Protein AF-A0AAV9F6F0-F1 (afdb_monomer_lite)

Sequence (324 aa):
MALPPETDEYIRESIEQSLGLQVSTKTLQLKLLASEDSRRRLQNEVFQLHDRLRERDERLELSKSEASMNAQALRKFVEEKEAMSKKYAELLAQCSNWEDECALYHRDQELLEAFGNEADERARSFEARVREVEEEMKKLSEELLFYKREAEVCSEKEARAAEELRVLHEKVVELERLRSQGYNGEGAICGQCTVLKKDNEDLQSRLSGTISSIALAAEIESLTKDKENLKFNLSRAEEEVTLLSEQCNMLDEENKKLQNQLYKEREHQGHGGKQSSVSAKGKRKASLKVDGTPRAIDFNGSEPPRKPLSPLQYNSPDSRICKK

Organism: Acorus calamus (NCBI:txid4465)

Secondary structure (DSSP, 8-state):
-PPPHHHHHHHHHHHHHHTT----HHHHHHHHHHHHHHHHHHHHHHHHHHHHHHHHHHHHHHHHHHHHHHHHHHHHHHHHHHHHHHHHHHHHHHHHHHHHHHHHHHHHHHHHHHHHHHHHHHHHHHHHHHHHHHHHHHHHHHHHHHHHHHHHHHHHHHHHHHHHHHHHHHHHHHHHHHHHTS--------SHHHHHHHHHHHHHHHHHT-HHHHHHHHHHHHHHHHHHHHHHHHHHHHHHHHHHHHHHHHHHHHHHHHHHHHHHHHHHTT----------------------------TT--PPPPPPPPPPP---GGGGS---

Foldseek 3Di:
DDDDPVVVLLVVLVVCVVVVHDHDPVSVVVVVVVVVVVVVVVVVVVVVVVVVVVVVVVVVVVVVVVVVVVVVVVVVVVVVVVVVVVVVVVVVVVVVLVVVLVVLVVVLVVLVVVVVVVVVVVVVVVVVVVVVVVVVVVVVVVVVVVVVVVVVVVVVVVVVVVVVVVVVVVVVVVVVVVVVVDDDDDDDPDDPVVVVVVVVVVVVVVVVVVPVVVVVVVVVVVVVVVVVVVVVVVVVVVVVVVVVVVVVVVVVVVVVVVVVVVVVVVVVVPPDDDDDDDDDDDDDDDDDDDDDDDDDPPPPDPDDDDDRDDNDPPPDVPPPPDDD

Structure (mmCIF, N/CA/C/O backbone):
data_AF-A0AAV9F6F0-F1
#
_entry.id   AF-A0AAV9F6F0-F1
#
loop_
_atom_site.group_PDB
_atom_site.id
_atom_site.type_symbol
_atom_site.label_atom_id
_atom_site.label_alt_id
_atom_site.label_comp_id
_atom_site.label_asym_id
_atom_site.label_entity_id
_atom_site.label_seq_id
_atom_site.pdbx_PDB_ins_code
_atom_site.Cartn_x
_atom_site.Cartn_y
_atom_site.Cartn_z
_atom_site.occupancy
_atom_site.B_iso_or_equiv
_atom_site.auth_seq_id
_atom_site.auth_comp_id
_atom_site.auth_asym_id
_atom_site.auth_atom_id
_atom_site.pdbx_PDB_model_num
ATOM 1 N N . MET A 1 1 ? -55.871 -34.744 80.398 1.00 56.19 1 MET A N 1
ATOM 2 C CA . MET A 1 1 ? -55.154 -34.018 81.465 1.00 56.19 1 MET A CA 1
ATOM 3 C C . MET A 1 1 ? -55.933 -32.748 81.736 1.00 56.19 1 MET A C 1
ATOM 5 O O . MET A 1 1 ? -56.279 -32.082 80.770 1.00 56.19 1 MET A O 1
ATOM 9 N N . ALA A 1 2 ? -56.286 -32.471 82.990 1.00 68.94 2 ALA A N 1
ATOM 10 C CA . ALA A 1 2 ? -56.962 -31.224 83.335 1.00 68.94 2 ALA A CA 1
ATOM 11 C C . ALA A 1 2 ? -55.965 -30.064 83.210 1.00 68.94 2 ALA A C 1
ATOM 13 O O . ALA A 1 2 ? -54.818 -30.199 83.641 1.00 68.94 2 ALA A O 1
ATOM 14 N N . LEU A 1 3 ? -56.385 -28.967 82.580 1.00 76.31 3 LEU A N 1
ATOM 15 C CA . LEU A 1 3 ? -55.602 -27.735 82.561 1.00 76.31 3 LEU A CA 1
ATOM 16 C C . LEU A 1 3 ? -55.481 -27.190 83.994 1.00 76.31 3 LEU A C 1
ATOM 18 O O . LEU A 1 3 ? -56.376 -27.433 84.810 1.00 76.31 3 LEU A O 1
ATOM 22 N N . PRO A 1 4 ? -54.401 -26.459 84.317 1.00 86.50 4 PRO A N 1
ATOM 23 C CA . PRO A 1 4 ? -54.311 -25.758 85.588 1.00 86.50 4 PRO A CA 1
ATOM 24 C C . PRO A 1 4 ? -55.543 -24.857 85.773 1.00 86.50 4 PRO A C 1
ATOM 26 O O . PRO A 1 4 ? -55.955 -24.202 84.809 1.00 86.50 4 PRO A O 1
ATOM 29 N N . PRO A 1 5 ? -56.131 -24.796 86.980 1.00 79.94 5 PRO A N 1
ATOM 30 C CA . PRO A 1 5 ? -57.388 -24.081 87.222 1.00 79.94 5 PRO A CA 1
ATOM 31 C C . PRO A 1 5 ? -57.311 -22.601 86.820 1.00 79.94 5 PRO A C 1
ATOM 33 O O . PRO A 1 5 ? -58.269 -22.046 86.298 1.00 79.94 5 PRO A O 1
ATOM 36 N N . GLU A 1 6 ? -56.136 -21.991 86.957 1.00 78.69 6 GLU A N 1
ATOM 37 C CA . GLU A 1 6 ? -55.862 -20.603 86.568 1.00 78.69 6 GLU A CA 1
ATOM 38 C C . GLU A 1 6 ? -55.886 -20.393 85.048 1.00 78.69 6 GLU A C 1
ATOM 40 O O . GLU A 1 6 ? -56.264 -19.329 84.560 1.00 78.69 6 GLU A O 1
ATOM 45 N N . THR A 1 7 ? -55.476 -21.406 84.283 1.00 81.31 7 THR A N 1
ATOM 46 C CA . THR A 1 7 ? -55.488 -21.365 82.817 1.00 81.31 7 THR A CA 1
ATOM 47 C C . THR A 1 7 ? -56.900 -21.596 82.286 1.00 81.31 7 THR A C 1
ATOM 49 O O . THR A 1 7 ? -57.308 -20.929 81.341 1.00 81.31 7 THR A O 1
ATOM 52 N N . ASP A 1 8 ? -57.657 -22.497 82.916 1.00 85.62 8 ASP A N 1
ATOM 53 C CA . ASP A 1 8 ? -59.062 -22.759 82.584 1.00 85.62 8 ASP A CA 1
ATOM 54 C C . ASP A 1 8 ? -59.958 -21.540 82.874 1.00 85.62 8 ASP A C 1
ATOM 56 O O . ASP A 1 8 ? -60.777 -21.152 82.041 1.00 85.62 8 ASP A O 1
ATOM 60 N N . GLU A 1 9 ? -59.738 -20.863 84.005 1.00 82.50 9 GLU A N 1
ATOM 61 C CA . GLU A 1 9 ? -60.433 -19.623 84.375 1.00 82.50 9 GLU A CA 1
ATOM 62 C C . GLU A 1 9 ? -60.083 -18.460 83.432 1.00 82.50 9 GLU A C 1
ATOM 64 O O . GLU A 1 9 ? -60.979 -17.771 82.951 1.00 82.50 9 GLU A O 1
ATOM 69 N N . TYR A 1 10 ? -58.810 -18.308 83.046 1.00 83.50 10 TYR A N 1
ATOM 70 C CA . TYR A 1 10 ? -58.392 -17.317 82.044 1.00 83.50 10 TYR A CA 1
ATOM 71 C C . TYR A 1 10 ? -59.009 -17.564 80.655 1.00 83.50 10 TYR A C 1
ATOM 73 O O . TYR A 1 10 ? -59.359 -16.612 79.946 1.00 83.50 10 TYR A O 1
ATOM 81 N N . ILE A 1 11 ? -59.141 -18.829 80.241 1.00 86.31 11 ILE A N 1
ATOM 82 C CA . ILE A 1 11 ? -59.775 -19.203 78.968 1.00 86.31 11 ILE A CA 1
ATOM 83 C C . ILE A 1 11 ? -61.279 -18.914 79.022 1.00 86.31 11 ILE A C 1
ATOM 85 O O . ILE A 1 11 ? -61.800 -18.285 78.100 1.00 86.31 11 ILE A O 1
ATOM 89 N N . ARG A 1 12 ? -61.962 -19.304 80.105 1.00 87.62 12 ARG A N 1
ATOM 90 C CA . ARG A 1 12 ? -63.392 -19.035 80.325 1.00 87.62 12 ARG A CA 1
ATOM 91 C C . ARG A 1 12 ? -63.694 -17.539 80.292 1.00 87.62 12 ARG A C 1
ATOM 93 O O . ARG A 1 12 ? -64.499 -17.096 79.478 1.00 87.62 12 ARG A O 1
ATOM 100 N N . GLU A 1 13 ? -62.966 -16.760 81.083 1.00 86.56 13 GLU A N 1
ATOM 101 C CA . GLU A 1 13 ? -63.100 -15.304 81.139 1.00 86.56 13 GLU A CA 1
ATOM 102 C C . GLU A 1 13 ? -62.718 -14.633 79.806 1.00 86.56 13 GLU A C 1
ATOM 104 O O . GLU A 1 13 ? -63.264 -13.596 79.427 1.00 86.56 13 GLU A O 1
ATOM 109 N N . SER A 1 14 ? -61.813 -15.234 79.026 1.00 84.38 14 SER A N 1
ATOM 110 C CA . SER A 1 14 ? -61.509 -14.754 77.674 1.00 84.38 14 SER A CA 1
ATOM 111 C C . SER A 1 14 ? -62.650 -14.966 76.686 1.00 84.38 14 SER A C 1
ATOM 113 O O . SER A 1 14 ? -62.876 -14.090 75.853 1.00 84.38 14 SER A O 1
ATOM 115 N N . ILE A 1 15 ? -63.368 -16.085 76.785 1.00 87.06 15 ILE A N 1
ATOM 116 C CA . ILE A 1 15 ? -64.560 -16.362 75.974 1.00 87.06 15 ILE A CA 1
ATOM 117 C C . ILE A 1 15 ? -65.698 -15.420 76.386 1.00 87.06 15 ILE A C 1
ATOM 119 O O . ILE A 1 15 ? -66.324 -14.807 75.524 1.00 87.06 15 ILE A O 1
ATOM 123 N N . GLU A 1 16 ? -65.915 -15.238 77.690 1.00 86.31 16 GLU A N 1
ATOM 124 C CA . GLU A 1 16 ? -66.896 -14.294 78.241 1.00 86.31 16 GLU A CA 1
ATOM 125 C C . GLU A 1 16 ? -66.632 -12.857 77.761 1.00 86.31 16 GLU A C 1
ATOM 127 O O . GLU A 1 16 ? -67.557 -12.182 77.304 1.00 86.31 16 GLU A O 1
ATOM 132 N N . GLN A 1 17 ? -65.367 -12.420 77.737 1.00 84.31 17 GLN A N 1
ATOM 133 C CA . GLN A 1 17 ? -64.985 -11.116 77.188 1.00 84.31 17 GLN A CA 1
ATOM 134 C C . GLN A 1 17 ? -65.313 -10.981 75.693 1.00 84.31 17 GLN A C 1
ATOM 136 O O . GLN A 1 17 ? -65.805 -9.937 75.266 1.00 84.31 17 GLN A O 1
ATOM 141 N N . SER A 1 18 ? -65.050 -12.011 74.882 1.00 85.62 18 SER A N 1
ATOM 142 C CA . SER A 1 18 ? -65.383 -12.008 73.448 1.00 85.62 18 SER A CA 1
ATOM 143 C C . SER A 1 18 ? -66.891 -11.973 73.183 1.00 85.62 18 SER A C 1
ATOM 145 O O . SER A 1 18 ? -67.310 -11.494 72.132 1.00 85.62 18 SER A O 1
ATOM 147 N N . LEU A 1 19 ? -67.701 -12.435 74.138 1.00 88.12 19 LEU A N 1
ATOM 148 C CA . LEU A 1 19 ? -69.164 -12.370 74.113 1.00 88.12 19 LEU A CA 1
ATOM 149 C C . LEU A 1 19 ? -69.724 -11.065 74.718 1.00 88.12 19 LEU A C 1
ATOM 151 O O . LEU A 1 19 ? -70.940 -10.887 74.756 1.00 88.12 19 LEU A O 1
ATOM 155 N N . GLY A 1 20 ? -68.860 -10.146 75.169 1.00 83.38 20 GLY A N 1
ATOM 156 C CA . GLY A 1 20 ? -69.244 -8.847 75.735 1.00 83.38 20 GLY A CA 1
ATOM 157 C C . GLY A 1 20 ? -69.648 -8.876 77.214 1.00 83.38 20 GLY A C 1
ATOM 158 O O . GLY A 1 20 ? -70.225 -7.904 77.702 1.00 83.38 20 GLY A O 1
ATOM 159 N N . LEU A 1 21 ? -69.364 -9.967 77.931 1.00 83.81 21 LEU A N 1
ATOM 160 C CA . LEU A 1 21 ? -69.649 -10.111 79.361 1.00 83.81 21 LEU A CA 1
ATOM 161 C C . LEU A 1 21 ? -68.540 -9.480 80.221 1.00 83.81 21 LEU A C 1
ATOM 163 O O . LEU A 1 21 ? -67.403 -9.300 79.777 1.00 83.81 21 LEU A O 1
ATOM 167 N N . GLN A 1 22 ? -68.882 -9.114 81.461 1.00 80.81 22 GLN A N 1
ATOM 168 C CA . GLN A 1 22 ? -67.923 -8.533 82.401 1.00 80.81 22 GLN A CA 1
ATOM 169 C C . GLN A 1 22 ? -66.881 -9.568 82.828 1.00 80.81 22 GLN A C 1
ATOM 171 O O . GLN A 1 22 ? -67.217 -10.689 83.187 1.00 80.81 22 GLN A O 1
ATOM 176 N N . VAL A 1 23 ? -65.620 -9.147 82.814 1.00 85.19 23 VAL A N 1
ATOM 177 C CA . VAL A 1 23 ? -64.447 -9.979 83.097 1.00 85.19 23 VAL A CA 1
ATOM 178 C C . VAL A 1 23 ? -63.784 -9.524 84.390 1.00 85.19 23 VAL A C 1
ATOM 180 O O . VAL A 1 23 ? -63.883 -8.348 84.753 1.00 85.19 23 VAL A O 1
ATOM 183 N N . SER A 1 24 ? -63.049 -10.413 85.062 1.00 88.06 24 SER A N 1
ATOM 184 C CA . SER A 1 24 ? -62.317 -10.030 86.266 1.00 88.06 24 SER A CA 1
ATOM 185 C C . SER A 1 24 ? -61.192 -9.031 85.961 1.00 88.06 24 SER A C 1
ATOM 187 O O . SER A 1 24 ? -60.523 -9.074 84.921 1.00 88.06 24 SER A O 1
ATOM 189 N N . THR A 1 25 ? -60.915 -8.144 86.919 1.00 88.19 25 THR A N 1
ATOM 190 C CA . THR A 1 25 ? -59.788 -7.200 86.853 1.00 88.19 25 THR A CA 1
ATOM 191 C C . THR A 1 25 ? -58.448 -7.920 86.665 1.00 88.19 25 THR A C 1
ATOM 193 O O . THR A 1 25 ? -57.564 -7.415 85.973 1.00 88.19 25 THR A O 1
ATOM 196 N N . LYS A 1 26 ? -58.306 -9.124 87.238 1.00 87.19 26 LYS A N 1
ATOM 197 C CA . LYS A 1 26 ? -57.102 -9.960 87.138 1.00 87.19 26 LYS A CA 1
ATOM 198 C C . LYS A 1 26 ? -56.843 -10.397 85.692 1.00 87.19 26 LYS A C 1
ATOM 200 O O . LYS A 1 26 ? -55.718 -10.267 85.209 1.00 87.19 26 LYS A O 1
ATOM 205 N N . THR A 1 27 ? -57.874 -10.841 84.974 1.00 87.38 27 THR A N 1
ATOM 206 C CA . THR A 1 27 ? -57.749 -11.235 83.559 1.00 87.38 27 THR A CA 1
ATOM 207 C C . THR A 1 27 ? -57.441 -10.048 82.654 1.00 87.38 27 THR A C 1
ATOM 209 O O . THR A 1 27 ? -56.605 -10.169 81.756 1.00 87.38 27 THR A O 1
ATOM 212 N N . LEU A 1 28 ? -58.027 -8.875 82.912 1.00 87.19 28 LEU A N 1
ATOM 213 C CA . LEU A 1 28 ? -57.694 -7.653 82.168 1.00 87.19 28 LEU A CA 1
ATOM 214 C C . LEU A 1 28 ? -56.227 -7.233 82.365 1.00 87.19 28 LEU A C 1
ATOM 216 O O . LEU A 1 28 ? -55.558 -6.892 81.390 1.00 87.19 28 LEU A O 1
ATOM 220 N N . GLN A 1 29 ? -55.701 -7.309 83.591 1.00 91.00 29 GLN A N 1
ATOM 221 C CA . GLN A 1 29 ? -54.291 -7.016 83.881 1.00 91.00 29 GLN A CA 1
ATOM 222 C C . GLN A 1 29 ? -53.335 -7.994 83.187 1.00 91.00 29 GLN A C 1
ATOM 224 O O . GLN A 1 29 ? -52.335 -7.566 82.611 1.00 91.00 29 GLN A O 1
ATOM 229 N N . LEU A 1 30 ? -53.653 -9.294 83.186 1.00 89.56 30 LEU A N 1
ATOM 230 C CA . LEU A 1 30 ? -52.856 -10.303 82.481 1.00 89.56 30 LEU A CA 1
ATOM 231 C C . LEU A 1 30 ? -52.839 -10.063 80.965 1.00 89.56 30 LEU A C 1
ATOM 233 O O . LEU A 1 30 ? -51.780 -10.152 80.344 1.00 89.56 30 LEU A O 1
ATOM 237 N N . LYS A 1 31 ? -53.981 -9.700 80.366 1.00 90.25 31 LYS A N 1
ATOM 238 C CA . LYS A 1 31 ? -54.061 -9.347 78.938 1.00 90.25 31 LYS A CA 1
ATOM 239 C C . LYS A 1 31 ? -53.288 -8.079 78.606 1.00 90.25 31 LYS A C 1
ATOM 241 O O . LYS A 1 31 ? -52.618 -8.042 77.576 1.00 90.25 31 LYS A O 1
ATOM 246 N N . LEU A 1 32 ? -53.349 -7.067 79.473 1.00 92.88 32 LEU A N 1
ATOM 247 C CA . LEU A 1 32 ? -52.558 -5.848 79.322 1.00 92.88 32 LEU A CA 1
ATOM 248 C C . LEU A 1 32 ? -51.061 -6.177 79.324 1.00 92.88 32 LEU A C 1
ATOM 250 O O . LEU A 1 32 ? -50.364 -5.798 78.387 1.00 92.88 32 LEU A O 1
ATOM 254 N N . LEU A 1 33 ? -50.589 -6.953 80.304 1.00 95.12 33 LEU A N 1
ATOM 255 C CA . LEU A 1 33 ? -49.188 -7.371 80.387 1.00 95.12 33 LEU A CA 1
ATOM 256 C C . LEU A 1 33 ? -48.755 -8.170 79.147 1.00 95.12 33 LEU A C 1
ATOM 258 O O . LEU A 1 33 ? -47.737 -7.859 78.531 1.00 95.12 33 LEU A O 1
ATOM 262 N N . ALA A 1 34 ? -49.557 -9.153 78.728 1.00 92.81 34 ALA A N 1
ATOM 263 C CA . ALA A 1 34 ? -49.277 -9.950 77.535 1.00 92.81 34 ALA A CA 1
ATOM 264 C C . ALA A 1 34 ? -49.236 -9.092 76.256 1.00 92.81 34 ALA A C 1
ATOM 266 O O . ALA A 1 34 ? -48.384 -9.310 75.390 1.00 92.81 34 ALA A O 1
ATOM 267 N N . SER A 1 35 ? -50.126 -8.100 76.144 1.00 95.56 35 SER A N 1
ATOM 268 C CA . SER A 1 35 ? -50.144 -7.143 75.034 1.00 95.56 35 SER A CA 1
ATOM 269 C C . SER A 1 35 ? -48.957 -6.179 75.068 1.00 95.56 35 SER A C 1
ATOM 271 O O . SER A 1 35 ? -48.463 -5.774 74.016 1.00 95.56 35 SER A O 1
ATOM 273 N N . GLU A 1 36 ? -48.489 -5.773 76.246 1.00 97.50 36 GLU A N 1
ATOM 274 C CA . GLU A 1 36 ? -47.294 -4.942 76.369 1.00 97.50 36 GLU A CA 1
ATOM 275 C C . GLU A 1 36 ? -46.032 -5.714 75.984 1.00 97.50 36 GLU A C 1
ATOM 277 O O . GLU A 1 36 ? -45.189 -5.177 75.265 1.00 97.50 36 GLU A O 1
ATOM 282 N N . ASP A 1 37 ? -45.913 -6.973 76.401 1.00 97.50 37 ASP A N 1
ATOM 283 C CA . ASP A 1 37 ? -44.789 -7.839 76.042 1.00 97.50 37 ASP A CA 1
ATOM 284 C C . ASP A 1 37 ? -44.777 -8.195 74.553 1.00 97.50 37 ASP A C 1
ATOM 286 O O . ASP A 1 37 ? -43.707 -8.272 73.940 1.00 97.50 37 ASP A O 1
ATOM 290 N N . SER A 1 38 ? -45.943 -8.412 73.937 1.00 96.50 38 SER A N 1
ATOM 291 C CA . SER A 1 38 ? -46.031 -8.602 72.485 1.00 96.50 38 SER A CA 1
ATOM 292 C C . SER A 1 38 ? -45.653 -7.320 71.737 1.00 96.50 38 SER A C 1
ATOM 294 O O . SER A 1 38 ? -44.850 -7.378 70.806 1.00 96.50 38 SER A O 1
ATOM 296 N N . ARG A 1 39 ? -46.119 -6.150 72.198 1.00 97.50 39 ARG A N 1
ATOM 297 C CA . ARG A 1 39 ? -45.734 -4.845 71.640 1.00 97.50 39 ARG A CA 1
ATOM 298 C C . ARG A 1 39 ? -44.228 -4.600 71.739 1.00 97.50 39 ARG A C 1
ATOM 300 O O . ARG A 1 39 ? -43.636 -4.159 70.759 1.00 97.50 39 ARG A O 1
ATOM 307 N N . ARG A 1 40 ? -43.596 -4.889 72.883 1.00 97.94 40 ARG A N 1
ATOM 308 C CA . ARG A 1 40 ? -42.134 -4.752 73.057 1.00 97.94 40 ARG A CA 1
ATOM 309 C C . ARG A 1 40 ? -41.366 -5.671 72.106 1.00 97.94 40 ARG A C 1
ATOM 311 O O . ARG A 1 40 ? -40.401 -5.230 71.491 1.00 97.94 40 ARG A O 1
ATOM 318 N N . ARG A 1 41 ? -41.806 -6.925 71.948 1.00 98.00 41 ARG A N 1
ATOM 319 C CA . ARG A 1 41 ? -41.198 -7.876 71.000 1.00 98.00 41 ARG A CA 1
ATOM 320 C C . ARG A 1 41 ? -41.299 -7.392 69.556 1.00 98.00 41 ARG A C 1
ATOM 322 O O . ARG A 1 41 ? -40.274 -7.314 68.889 1.00 98.00 41 ARG A O 1
ATOM 329 N N . LEU A 1 42 ? -42.489 -6.975 69.122 1.00 97.75 42 LEU A N 1
ATOM 330 C CA . LEU A 1 42 ? -42.693 -6.400 67.788 1.00 97.75 42 LEU A CA 1
ATOM 331 C C . LEU A 1 42 ? -41.840 -5.149 67.569 1.00 97.75 42 LEU A C 1
ATOM 333 O O . LEU A 1 42 ? -41.233 -4.990 66.519 1.00 97.75 42 LEU A O 1
ATOM 337 N N . GLN A 1 43 ? -41.753 -4.271 68.567 1.00 98.19 43 GLN A N 1
ATOM 338 C CA . GLN A 1 43 ? -40.924 -3.074 68.483 1.00 98.19 43 GLN A CA 1
ATOM 339 C C . GLN A 1 43 ? -39.439 -3.426 68.283 1.00 98.19 43 GLN A C 1
ATOM 341 O O . GLN A 1 43 ? -38.777 -2.823 67.440 1.00 98.19 43 GLN A O 1
ATOM 346 N N . ASN A 1 44 ? -38.930 -4.435 68.994 1.00 97.88 44 ASN A N 1
ATOM 347 C CA . ASN A 1 44 ? -37.565 -4.927 68.807 1.00 97.88 44 ASN A CA 1
ATOM 348 C C . ASN A 1 44 ? -37.353 -5.537 67.413 1.00 97.88 44 ASN A C 1
ATOM 350 O O . ASN A 1 44 ? -36.325 -5.277 66.791 1.00 97.88 44 ASN A O 1
ATOM 354 N N . GLU A 1 45 ? -38.314 -6.309 66.902 1.00 98.12 45 GLU A N 1
ATOM 355 C CA . GLU A 1 45 ? -38.256 -6.852 65.537 1.00 98.12 45 GLU A CA 1
ATOM 356 C C . GLU A 1 45 ? -38.244 -5.742 64.482 1.00 98.12 45 GLU A C 1
ATOM 358 O O . GLU A 1 45 ? -37.448 -5.795 63.546 1.00 98.12 45 GLU A O 1
ATOM 363 N N . VAL A 1 46 ? -39.066 -4.702 64.650 1.00 98.19 46 VAL A N 1
ATOM 364 C CA . VAL A 1 46 ? -39.084 -3.537 63.754 1.00 98.19 46 VAL A CA 1
ATOM 365 C C . VAL A 1 46 ? -37.725 -2.839 63.738 1.00 98.19 46 VAL A C 1
ATOM 367 O O . VAL A 1 46 ? -37.229 -2.525 62.657 1.00 98.19 46 VAL A O 1
ATOM 370 N N . PHE A 1 47 ? -37.090 -2.639 64.898 1.00 98.31 47 PHE A N 1
ATOM 371 C CA . PHE A 1 47 ? -35.746 -2.056 64.954 1.00 98.31 47 PHE A CA 1
ATOM 372 C C . PHE A 1 47 ? -34.709 -2.933 64.244 1.00 98.31 47 PHE A C 1
ATOM 374 O O . PHE A 1 47 ? -33.967 -2.435 63.401 1.00 98.31 47 PHE A O 1
ATOM 381 N N . GLN A 1 48 ? -34.715 -4.246 64.490 1.00 98.38 48 GLN A N 1
ATOM 382 C CA . GLN A 1 48 ? -33.799 -5.175 63.818 1.00 98.38 48 GLN A CA 1
ATOM 383 C C . GLN A 1 48 ? -33.994 -5.194 62.297 1.00 98.38 48 GLN A C 1
ATOM 385 O O . GLN A 1 48 ? -33.021 -5.237 61.541 1.00 98.38 48 GLN A O 1
ATOM 390 N N . LEU A 1 49 ? -35.242 -5.171 61.826 1.00 98.44 49 LEU A N 1
ATOM 391 C CA . LEU A 1 49 ? -35.547 -5.112 60.398 1.00 98.44 49 LEU A CA 1
ATOM 392 C C . LEU A 1 49 ? -35.103 -3.786 59.781 1.00 98.44 49 LEU A C 1
ATOM 394 O O . LEU A 1 49 ? -34.577 -3.789 58.670 1.00 98.44 49 LEU A O 1
ATOM 398 N N . HIS A 1 50 ? -35.269 -2.675 60.496 1.00 98.56 50 HIS A N 1
ATOM 399 C CA . HIS A 1 50 ? -34.826 -1.365 60.037 1.00 98.56 50 HIS A CA 1
ATOM 400 C C . HIS A 1 50 ? -33.298 -1.288 59.900 1.00 98.56 50 HIS A C 1
ATOM 4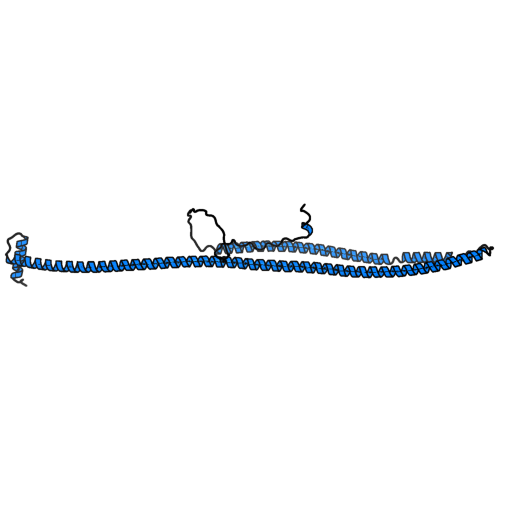02 O O . HIS A 1 50 ? -32.803 -0.828 58.871 1.00 98.56 50 HIS A O 1
ATOM 408 N N . ASP A 1 51 ? -32.551 -1.802 60.880 1.00 98.38 51 ASP A N 1
ATOM 409 C CA . ASP A 1 51 ? -31.086 -1.851 60.818 1.00 98.38 51 ASP A CA 1
ATOM 410 C C . ASP A 1 51 ? -30.604 -2.745 59.667 1.00 98.38 51 ASP A C 1
ATOM 412 O O . ASP A 1 51 ? -29.711 -2.365 58.907 1.00 98.38 51 ASP A O 1
ATOM 416 N N . ARG A 1 52 ? -31.247 -3.904 59.466 1.00 98.62 52 ARG A N 1
ATOM 417 C CA . ARG A 1 52 ? -30.949 -4.787 58.327 1.00 98.62 52 ARG A CA 1
ATOM 418 C C . ARG A 1 52 ? -31.250 -4.128 56.987 1.00 98.62 52 ARG A C 1
ATOM 420 O O . ARG A 1 52 ? -30.481 -4.325 56.050 1.00 98.62 52 ARG A O 1
ATOM 427 N N . LEU A 1 53 ? -32.354 -3.388 56.874 1.00 98.56 53 LEU A N 1
ATOM 428 C CA . LEU A 1 53 ? -32.704 -2.664 55.652 1.00 98.56 53 LEU A CA 1
ATOM 429 C C . LEU A 1 53 ? -31.643 -1.606 55.336 1.00 98.56 53 LEU A C 1
ATOM 431 O O . LEU A 1 53 ? -31.113 -1.604 54.230 1.00 98.56 53 LEU A O 1
ATOM 435 N N . ARG A 1 54 ? -31.248 -0.804 56.331 1.00 98.56 54 ARG A N 1
ATOM 436 C CA . ARG A 1 54 ? -30.190 0.204 56.180 1.00 98.56 54 ARG A CA 1
ATOM 437 C C . ARG A 1 54 ? -28.867 -0.411 55.727 1.00 98.56 54 ARG A C 1
ATOM 439 O O . ARG A 1 54 ? -28.265 0.064 54.772 1.00 98.56 54 ARG A O 1
ATOM 446 N N . GLU A 1 55 ? -28.446 -1.505 56.356 1.00 98.50 55 GLU A N 1
ATOM 447 C CA . GLU A 1 55 ? -27.221 -2.213 55.971 1.00 98.50 55 GLU A CA 1
ATOM 448 C C . GLU A 1 55 ? -27.302 -2.755 54.528 1.00 98.50 55 GLU A C 1
ATOM 450 O O . GLU A 1 55 ? -26.305 -2.776 53.802 1.00 98.50 55 GLU A O 1
ATOM 455 N N . ARG A 1 56 ? -28.481 -3.219 54.085 1.00 98.44 56 ARG A N 1
ATOM 456 C CA . ARG A 1 56 ? -28.680 -3.626 52.684 1.00 98.44 56 ARG A CA 1
ATOM 457 C C . ARG A 1 56 ? -28.599 -2.437 51.731 1.00 98.44 56 ARG A C 1
ATOM 459 O O . ARG A 1 56 ? -27.956 -2.581 50.693 1.00 98.44 56 ARG A O 1
ATOM 466 N N . ASP A 1 57 ? -29.197 -1.304 52.079 1.00 98.56 57 ASP A N 1
ATOM 467 C CA . ASP A 1 57 ? -29.166 -0.092 51.258 1.00 98.56 57 ASP A CA 1
ATOM 468 C C . ASP A 1 57 ? -27.734 0.445 51.109 1.00 98.56 57 ASP A C 1
ATOM 470 O O . ASP A 1 57 ? -27.299 0.739 49.997 1.00 98.56 57 ASP A O 1
ATOM 474 N N . GLU A 1 58 ? -26.946 0.466 52.187 1.00 98.56 58 GLU A N 1
ATOM 475 C CA . GLU A 1 58 ? -25.527 0.851 52.144 1.00 98.56 58 GLU A CA 1
ATOM 476 C C . GLU A 1 58 ? -24.716 -0.060 51.211 1.00 98.56 58 GLU A C 1
ATOM 478 O O . GLU A 1 58 ? -23.955 0.415 50.366 1.00 98.56 58 GLU A O 1
ATOM 483 N N . ARG A 1 59 ? -24.912 -1.383 51.301 1.00 98.50 59 ARG A N 1
ATOM 484 C CA . ARG A 1 59 ? -24.251 -2.341 50.395 1.00 98.50 59 ARG A CA 1
ATOM 485 C C . ARG A 1 59 ? -24.684 -2.163 48.946 1.00 98.50 59 ARG A C 1
ATOM 487 O O . ARG A 1 59 ? -23.863 -2.329 48.045 1.00 98.50 59 ARG A O 1
ATOM 494 N N . LEU A 1 60 ? -25.955 -1.845 48.717 1.00 98.38 60 LEU A N 1
ATOM 495 C CA . LEU A 1 60 ? -26.474 -1.582 47.383 1.00 98.38 60 LEU A CA 1
ATOM 496 C C . LEU A 1 60 ? -25.820 -0.334 46.780 1.00 98.38 60 LEU A C 1
ATOM 498 O O . LEU A 1 60 ? -25.400 -0.377 45.626 1.00 98.38 60 LEU A O 1
ATOM 502 N N . GLU A 1 61 ? -25.683 0.750 47.544 1.00 98.56 61 GLU A N 1
ATOM 503 C CA . GLU A 1 61 ? -25.019 1.973 47.076 1.00 98.56 61 GLU A CA 1
ATOM 504 C C . GLU A 1 61 ? -23.520 1.764 46.820 1.00 98.56 61 GLU A C 1
ATOM 506 O O . GLU A 1 61 ? -22.995 2.218 45.797 1.00 98.56 61 GLU A O 1
ATOM 511 N N . LEU A 1 62 ? -22.835 0.985 47.664 1.00 98.38 62 LEU A N 1
ATOM 512 C CA . LEU A 1 62 ? -21.453 0.577 47.400 1.00 98.38 62 LEU A CA 1
ATOM 513 C C . LEU A 1 62 ? -21.351 -0.217 46.092 1.00 98.38 62 LEU A C 1
ATOM 515 O O . LEU A 1 62 ? -20.568 0.146 45.217 1.00 98.38 62 LEU A O 1
ATOM 519 N N . SER A 1 63 ? -22.204 -1.224 45.899 1.00 98.38 63 SER A N 1
ATOM 520 C CA . SER A 1 63 ? -22.217 -2.025 44.670 1.00 98.38 63 SER A CA 1
ATOM 521 C C . SER A 1 63 ? -22.531 -1.186 43.424 1.00 98.38 63 SER A C 1
ATOM 523 O O . SER A 1 63 ? -21.894 -1.364 42.385 1.00 98.38 63 SER A O 1
ATOM 525 N N . LYS A 1 64 ? -23.462 -0.227 43.511 1.00 98.69 64 LYS A N 1
ATOM 526 C CA . LYS A 1 64 ? -23.771 0.704 42.412 1.00 98.69 64 LYS A CA 1
ATOM 527 C C . LYS A 1 64 ? -22.585 1.599 42.067 1.00 98.69 64 LYS A C 1
ATOM 529 O O . LYS A 1 64 ? -22.293 1.788 40.884 1.00 98.69 64 LYS A O 1
ATOM 534 N N . SER A 1 65 ? -21.913 2.160 43.072 1.00 98.44 65 SER A N 1
ATOM 535 C CA . SER A 1 65 ? -20.752 3.028 42.845 1.00 98.44 65 SER A CA 1
ATOM 536 C C . SER A 1 65 ? -19.576 2.251 42.245 1.00 98.44 65 SER A C 1
ATOM 538 O O . SER A 1 65 ? -18.984 2.712 41.268 1.00 98.44 65 SER A O 1
ATOM 540 N N . GLU A 1 66 ? -19.317 1.031 42.722 1.00 98.31 66 GLU A N 1
ATOM 541 C CA . GLU A 1 66 ? -18.324 0.120 42.145 1.00 98.31 66 GLU A CA 1
ATOM 542 C C . GLU A 1 66 ? -18.660 -0.238 40.688 1.00 98.31 66 GLU A C 1
ATOM 544 O O . GLU A 1 66 ? -17.823 -0.084 39.795 1.00 98.31 66 GLU A O 1
ATOM 549 N N . ALA A 1 67 ? -19.904 -0.638 40.410 1.00 98.50 67 ALA A N 1
ATOM 550 C CA . ALA A 1 67 ? -20.353 -0.956 39.056 1.00 98.50 67 ALA A CA 1
ATOM 551 C C . ALA A 1 67 ? -20.227 0.247 38.104 1.00 98.50 67 ALA A C 1
ATOM 553 O O . ALA A 1 67 ? -19.835 0.081 36.947 1.00 98.50 67 ALA A O 1
ATOM 554 N N . SER A 1 68 ? -20.515 1.460 38.584 1.00 98.56 68 SER A N 1
ATOM 555 C CA . SER A 1 68 ? -20.370 2.698 37.808 1.00 98.56 68 SER A CA 1
ATOM 556 C C . SER A 1 68 ? -18.909 2.982 37.443 1.00 98.56 68 SER A C 1
ATOM 558 O O . SER A 1 68 ? -18.600 3.237 36.273 1.00 98.56 68 SER A O 1
ATOM 560 N N . MET A 1 69 ? -18.000 2.866 38.417 1.00 98.31 69 MET A N 1
ATOM 561 C CA . MET A 1 69 ? -16.560 3.037 38.203 1.00 98.31 69 MET A CA 1
ATOM 562 C C . MET A 1 69 ? -16.012 1.990 37.227 1.00 98.31 69 MET A C 1
ATOM 564 O O . MET A 1 69 ? -15.313 2.342 36.274 1.00 98.31 69 MET A O 1
ATOM 568 N N . ASN A 1 70 ? -16.401 0.724 37.393 1.00 98.62 70 ASN A N 1
ATOM 569 C CA . ASN A 1 70 ? -16.007 -0.364 36.497 1.00 98.62 70 ASN A CA 1
ATOM 570 C C . ASN A 1 70 ? -16.530 -0.144 35.071 1.00 98.62 70 ASN A C 1
ATOM 572 O O . ASN A 1 70 ? -15.781 -0.288 34.104 1.00 98.62 70 ASN A O 1
ATOM 576 N N . ALA A 1 71 ? -17.786 0.283 34.915 1.00 98.62 71 ALA A N 1
ATOM 577 C CA . ALA A 1 71 ? -18.349 0.613 33.607 1.00 98.62 71 ALA A CA 1
ATOM 578 C C . ALA A 1 71 ? -17.607 1.780 32.934 1.00 98.62 71 ALA A C 1
ATOM 580 O O . ALA A 1 71 ? -17.407 1.769 31.719 1.00 98.62 71 ALA A O 1
ATOM 581 N N . GLN A 1 72 ? -17.178 2.789 33.699 1.00 98.50 72 GLN A N 1
ATOM 582 C CA . GLN A 1 72 ? -16.373 3.888 33.166 1.00 98.50 72 GLN A CA 1
ATOM 583 C C . GLN A 1 72 ? -14.974 3.426 32.742 1.00 98.50 72 GLN A C 1
ATOM 585 O O . GLN A 1 72 ? -14.506 3.832 31.679 1.00 98.50 72 GLN A O 1
ATOM 590 N N . ALA A 1 73 ? -14.322 2.573 33.534 1.00 98.50 73 ALA A N 1
ATOM 591 C CA . ALA A 1 73 ? -13.021 2.008 33.190 1.00 98.50 73 ALA A CA 1
ATOM 592 C C . ALA A 1 73 ? -13.091 1.173 31.901 1.00 98.50 73 ALA A C 1
ATOM 594 O O . ALA A 1 73 ? -12.268 1.355 31.006 1.00 98.50 73 ALA A O 1
ATOM 595 N N . LEU A 1 74 ? -14.122 0.332 31.763 1.00 98.56 74 LEU A N 1
ATOM 596 C CA . LEU A 1 74 ? -14.359 -0.451 30.548 1.00 98.56 74 LEU A CA 1
ATOM 597 C C . LEU A 1 74 ? -14.600 0.437 29.324 1.00 98.56 74 LEU A C 1
ATOM 599 O O . LEU A 1 74 ? -14.037 0.166 28.267 1.00 98.56 74 LEU A O 1
ATOM 603 N N . ARG A 1 75 ? -15.383 1.516 29.461 1.00 98.56 75 ARG A N 1
ATOM 604 C CA . ARG A 1 75 ? -15.589 2.484 28.370 1.00 98.56 75 ARG A CA 1
ATOM 605 C C . ARG A 1 75 ? -14.270 3.085 27.887 1.00 98.56 75 ARG A C 1
ATOM 607 O O . ARG A 1 75 ? -14.009 3.042 26.691 1.00 98.56 75 ARG A O 1
ATOM 614 N N . LYS A 1 76 ? -13.414 3.550 28.803 1.00 98.56 76 LYS A N 1
ATOM 615 C CA . LYS A 1 76 ? -12.087 4.085 28.448 1.00 98.56 76 LYS A CA 1
ATOM 616 C C . LYS A 1 76 ? -11.218 3.048 27.736 1.00 98.56 76 LYS A C 1
ATOM 618 O O . LYS A 1 76 ? -10.612 3.356 26.718 1.00 98.56 76 LYS A O 1
ATOM 623 N N . PHE A 1 77 ? -11.215 1.805 28.218 1.00 98.38 77 PHE A N 1
ATOM 624 C CA . PHE A 1 77 ? -10.482 0.713 27.571 1.00 98.38 77 PHE A CA 1
ATOM 625 C C . PHE A 1 77 ? -10.962 0.442 26.141 1.00 98.38 77 PHE A C 1
ATOM 627 O O . PHE A 1 77 ? -10.154 0.183 25.249 1.00 98.38 77 PHE A O 1
ATOM 634 N N . VAL A 1 78 ? -12.277 0.491 25.911 1.00 98.56 78 VAL A N 1
ATOM 635 C CA . VAL A 1 78 ? -12.856 0.331 24.571 1.00 98.56 78 VAL A CA 1
ATOM 636 C C . VAL A 1 78 ? -12.465 1.504 23.672 1.00 98.56 78 VAL A C 1
ATOM 638 O O . VAL A 1 78 ? -12.001 1.267 22.561 1.00 98.56 78 VAL A O 1
ATOM 641 N N . GLU A 1 79 ? -12.567 2.742 24.158 1.00 98.50 79 GLU A N 1
ATOM 642 C CA . GLU A 1 79 ? -12.159 3.945 23.419 1.00 98.50 79 GLU A CA 1
ATOM 643 C C . GLU A 1 79 ? -10.675 3.895 23.018 1.00 98.50 79 GLU A C 1
ATOM 645 O O . GLU A 1 79 ? -10.331 4.157 21.864 1.00 98.50 79 GLU A O 1
ATOM 650 N N . GLU A 1 80 ? -9.790 3.496 23.935 1.00 98.50 80 GLU A N 1
ATOM 651 C CA . GLU A 1 80 ? -8.359 3.326 23.664 1.00 98.50 80 GLU A CA 1
ATOM 652 C C . GLU A 1 80 ? -8.102 2.211 22.646 1.00 98.50 80 GLU A C 1
ATOM 654 O O . GLU A 1 80 ? -7.329 2.396 21.704 1.00 98.50 80 GLU A O 1
ATOM 659 N N . LYS A 1 81 ? -8.786 1.068 22.778 1.00 98.56 81 LYS A N 1
ATOM 660 C CA . LYS A 1 81 ? -8.686 -0.038 21.817 1.00 98.56 81 LYS A CA 1
ATOM 661 C C . LYS A 1 81 ? -9.125 0.396 20.418 1.00 98.56 81 LYS A C 1
ATOM 663 O O . LYS A 1 81 ? -8.443 0.084 19.442 1.00 98.56 81 LYS A O 1
ATOM 668 N N . GLU A 1 82 ? -10.237 1.116 20.303 1.00 98.50 82 GLU A N 1
ATOM 669 C CA . GLU A 1 82 ? -10.729 1.645 19.028 1.00 98.50 82 GLU A CA 1
ATOM 670 C C . GLU A 1 82 ? -9.774 2.687 18.437 1.00 98.50 82 GLU A C 1
ATOM 672 O O . GLU A 1 82 ? -9.498 2.659 17.236 1.00 98.50 82 GLU A O 1
ATOM 677 N N . ALA A 1 83 ? -9.222 3.578 19.264 1.00 98.31 83 ALA A N 1
ATOM 678 C CA . ALA A 1 83 ? -8.226 4.556 18.835 1.00 98.31 83 ALA A CA 1
ATOM 679 C C . ALA A 1 83 ? -6.950 3.877 18.314 1.00 98.31 83 ALA A C 1
ATOM 681 O O . ALA A 1 83 ? -6.431 4.263 17.266 1.00 98.31 83 ALA A O 1
ATOM 682 N N . MET A 1 84 ? -6.469 2.837 18.997 1.00 98.25 84 MET A N 1
ATOM 683 C CA . MET A 1 84 ? -5.324 2.052 18.535 1.00 98.25 84 MET A CA 1
ATOM 684 C C . MET A 1 84 ? -5.645 1.299 17.245 1.00 98.25 84 MET A C 1
ATOM 686 O O . MET A 1 84 ? -4.839 1.321 16.320 1.00 98.25 84 MET A O 1
ATOM 690 N N . SER A 1 85 ? -6.834 0.703 17.132 1.00 98.44 85 SER A N 1
ATOM 691 C CA . SER A 1 85 ? -7.277 0.034 15.903 1.00 98.44 85 SER A CA 1
ATOM 692 C C . SER A 1 85 ? -7.287 0.976 14.695 1.00 98.44 85 SER A C 1
ATOM 694 O O . SER A 1 85 ? -6.897 0.560 13.606 1.00 98.44 85 SER A O 1
ATOM 696 N N . LYS A 1 86 ? -7.700 2.238 14.874 1.00 98.19 86 LYS A N 1
ATOM 697 C CA . LYS A 1 86 ? -7.651 3.258 13.813 1.00 98.19 86 LYS A CA 1
ATOM 698 C C . LYS A 1 86 ? -6.217 3.559 13.386 1.00 98.19 86 LYS A C 1
ATOM 700 O O . LYS A 1 86 ? -5.930 3.504 12.198 1.00 98.19 86 LYS A O 1
ATOM 705 N N . LYS A 1 87 ? -5.306 3.766 14.343 1.00 98.00 87 LYS A N 1
ATOM 706 C CA . LYS A 1 87 ? -3.877 3.981 14.051 1.00 98.00 87 LYS A CA 1
ATOM 707 C C . LYS A 1 87 ? -3.245 2.793 13.324 1.00 98.00 87 LYS A C 1
ATOM 709 O O . LYS A 1 87 ? -2.456 2.995 12.410 1.00 98.00 87 LYS A O 1
ATOM 714 N N . TYR A 1 88 ? -3.599 1.561 13.697 1.00 97.69 88 TYR A N 1
ATOM 715 C CA . TYR A 1 88 ? -3.140 0.369 12.977 1.00 97.69 88 TYR A CA 1
ATOM 716 C C . TYR A 1 88 ? -3.646 0.345 11.531 1.00 97.69 88 TYR A C 1
ATOM 718 O O . TYR A 1 88 ? -2.871 0.044 10.629 1.00 97.69 88 TYR A O 1
ATOM 726 N N . ALA A 1 89 ? -4.913 0.691 11.294 1.00 98.06 89 ALA A N 1
ATOM 727 C CA . ALA A 1 89 ? -5.463 0.771 9.942 1.00 98.06 89 ALA A CA 1
ATOM 728 C C . ALA A 1 89 ? -4.797 1.879 9.103 1.00 98.06 89 ALA A C 1
ATOM 730 O O . ALA A 1 89 ? -4.474 1.651 7.941 1.00 98.06 89 ALA A O 1
ATOM 731 N N . GLU A 1 90 ? -4.549 3.050 9.695 1.00 97.88 90 GLU A N 1
ATOM 732 C CA . GLU A 1 90 ? -3.813 4.151 9.056 1.00 97.88 90 GLU A CA 1
ATOM 733 C C . GLU A 1 90 ? -2.386 3.731 8.684 1.00 97.88 90 GLU A C 1
ATOM 735 O O . GLU A 1 90 ? -1.951 3.964 7.558 1.00 97.88 90 GLU A O 1
ATOM 740 N N . LEU A 1 91 ? -1.678 3.059 9.596 1.00 98.12 91 LEU A N 1
ATOM 741 C CA . LEU A 1 91 ? -0.322 2.576 9.345 1.00 98.12 91 LEU A CA 1
ATOM 742 C C . LEU A 1 91 ? -0.290 1.510 8.241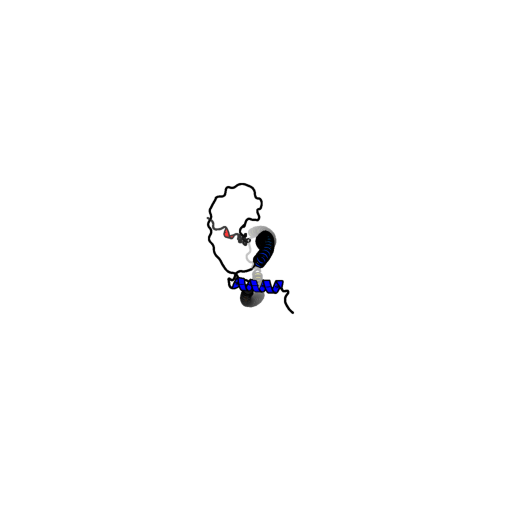 1.00 98.12 91 LEU A C 1
ATOM 744 O O . LEU A 1 91 ? 0.581 1.555 7.381 1.00 98.12 91 LEU A O 1
ATOM 748 N N . LEU A 1 92 ? -1.259 0.591 8.216 1.00 98.00 92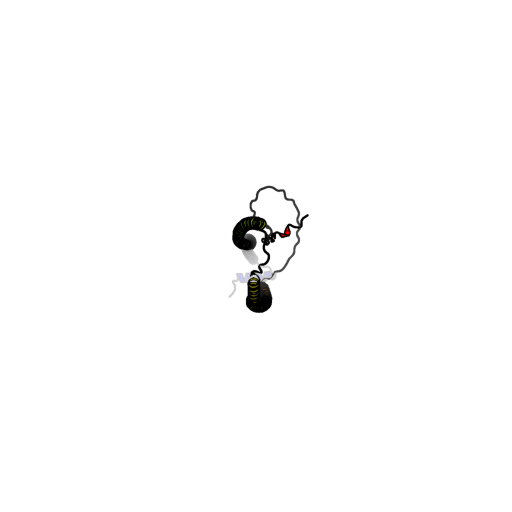 LEU A N 1
ATOM 749 C CA . LEU A 1 92 ? -1.384 -0.398 7.140 1.00 98.00 92 LEU A CA 1
ATOM 750 C C . LEU A 1 92 ? -1.635 0.262 5.780 1.00 98.00 92 LEU A C 1
ATOM 752 O O . LEU A 1 92 ? -1.029 -0.136 4.788 1.00 98.00 92 LEU A O 1
ATOM 756 N N . ALA A 1 93 ? -2.485 1.291 5.731 1.00 96.56 93 ALA A N 1
ATOM 757 C CA . ALA A 1 93 ? -2.707 2.054 4.507 1.00 96.56 93 ALA A CA 1
ATOM 758 C C . ALA A 1 93 ? -1.422 2.759 4.040 1.00 96.56 93 ALA A C 1
ATOM 760 O O . ALA A 1 93 ? -1.119 2.762 2.850 1.00 96.56 93 ALA A O 1
ATOM 761 N N . GLN A 1 94 ? -0.631 3.305 4.970 1.00 95.62 94 GLN A N 1
ATOM 762 C CA . GLN A 1 94 ? 0.677 3.877 4.644 1.00 95.62 94 GLN A CA 1
ATOM 763 C C . GLN A 1 94 ? 1.646 2.819 4.109 1.00 95.62 94 GLN A C 1
ATOM 765 O O . GLN A 1 94 ? 2.296 3.074 3.101 1.00 95.62 94 GLN A O 1
ATOM 770 N N . CYS A 1 95 ? 1.728 1.637 4.727 1.00 96.31 95 CYS A N 1
ATOM 771 C CA . CYS A 1 95 ? 2.557 0.536 4.226 1.00 96.31 95 CYS A CA 1
ATOM 772 C C . CYS A 1 95 ? 2.185 0.153 2.789 1.00 96.31 95 CYS A C 1
ATOM 774 O O . CYS A 1 95 ? 3.075 0.078 1.949 1.00 96.31 95 CYS A O 1
ATOM 776 N N . SER A 1 96 ? 0.891 0.016 2.487 1.00 95.88 96 SER A N 1
ATOM 777 C CA . SER A 1 96 ? 0.419 -0.261 1.123 1.00 95.88 96 SER A CA 1
ATOM 778 C C . SER A 1 96 ? 0.864 0.816 0.128 1.00 95.88 96 SER A C 1
ATOM 780 O O . SER A 1 96 ? 1.334 0.492 -0.956 1.00 95.88 96 SER A O 1
ATOM 782 N N . ASN A 1 97 ? 0.775 2.097 0.501 1.00 95.94 97 ASN A N 1
ATOM 783 C CA . ASN A 1 97 ? 1.232 3.186 -0.367 1.00 95.94 97 ASN A CA 1
ATOM 784 C C . ASN A 1 97 ? 2.746 3.120 -0.626 1.00 95.94 97 ASN A C 1
ATOM 786 O O . ASN A 1 97 ? 3.196 3.400 -1.734 1.00 95.94 97 ASN A O 1
ATOM 790 N N . TRP A 1 98 ? 3.539 2.763 0.389 1.00 95.00 98 TRP A N 1
ATOM 791 C CA . TRP A 1 98 ? 4.986 2.597 0.233 1.00 95.00 98 TRP A CA 1
ATOM 792 C C . TRP A 1 98 ? 5.341 1.398 -0.643 1.00 95.00 98 TRP A C 1
ATOM 794 O O . TRP A 1 98 ? 6.290 1.478 -1.416 1.00 95.00 98 TRP A O 1
ATOM 804 N N . GLU A 1 99 ? 4.587 0.305 -0.554 1.00 97.00 99 GLU A N 1
ATOM 805 C CA . GLU A 1 99 ? 4.754 -0.856 -1.433 1.00 97.00 99 GLU A CA 1
ATOM 806 C C . GLU A 1 99 ? 4.491 -0.487 -2.899 1.00 97.00 99 GLU A C 1
ATOM 808 O O . GLU A 1 99 ? 5.313 -0.804 -3.765 1.00 97.00 99 GLU A O 1
ATOM 813 N N . ASP A 1 100 ? 3.413 0.254 -3.170 1.00 95.56 100 ASP A N 1
ATOM 814 C CA . ASP A 1 100 ? 3.095 0.758 -4.511 1.00 95.56 100 ASP A CA 1
ATOM 815 C C . ASP A 1 100 ? 4.194 1.694 -5.044 1.00 95.56 100 ASP A C 1
ATOM 817 O O . ASP A 1 100 ? 4.624 1.585 -6.195 1.00 95.56 100 ASP A O 1
ATOM 821 N N . GLU A 1 101 ? 4.698 2.591 -4.197 1.00 93.94 101 GLU A N 1
ATOM 822 C CA . GLU A 1 101 ? 5.769 3.528 -4.540 1.00 93.94 101 GLU A CA 1
ATOM 823 C C . GLU A 1 101 ? 7.101 2.805 -4.826 1.00 93.94 101 GLU A C 1
ATOM 825 O O . GLU A 1 101 ? 7.790 3.123 -5.800 1.00 93.94 101 GLU A O 1
ATOM 830 N N . CYS A 1 102 ? 7.451 1.785 -4.036 1.00 95.75 102 CYS A N 1
ATOM 831 C CA . CYS A 1 102 ? 8.603 0.918 -4.296 1.00 95.75 102 CYS A CA 1
ATOM 832 C C . CYS A 1 102 ? 8.461 0.185 -5.636 1.00 95.75 102 CYS A C 1
ATOM 834 O O . CYS A 1 102 ? 9.413 0.140 -6.417 1.00 95.75 102 CYS A O 1
ATOM 836 N N . ALA A 1 103 ? 7.273 -0.343 -5.942 1.00 95.88 103 ALA A N 1
ATOM 837 C CA . ALA A 1 103 ? 7.006 -0.992 -7.224 1.00 95.88 103 ALA A CA 1
ATOM 838 C C . ALA A 1 103 ? 7.169 -0.023 -8.410 1.00 95.88 103 ALA A C 1
ATOM 840 O O . ALA A 1 103 ? 7.696 -0.411 -9.457 1.00 95.88 103 ALA A O 1
ATOM 841 N N . LEU A 1 104 ? 6.780 1.247 -8.247 1.00 96.12 104 LEU A N 1
ATOM 842 C CA . LEU A 1 104 ? 7.030 2.288 -9.247 1.00 96.12 104 LEU A CA 1
ATOM 843 C C . LEU A 1 104 ? 8.526 2.554 -9.439 1.00 96.12 104 LEU A C 1
ATOM 845 O O . LEU A 1 104 ? 8.970 2.643 -10.580 1.00 96.12 104 LEU A O 1
ATOM 849 N N . TYR A 1 105 ? 9.314 2.650 -8.364 1.00 96.31 105 TYR A N 1
ATOM 850 C CA . TYR A 1 105 ? 10.768 2.833 -8.483 1.00 96.31 105 TYR A CA 1
ATOM 851 C C . TYR A 1 105 ? 11.449 1.669 -9.198 1.00 96.31 105 TYR A C 1
ATOM 853 O O . TYR A 1 105 ? 12.303 1.906 -10.049 1.00 96.31 105 TYR A O 1
ATOM 861 N N . HIS A 1 106 ? 11.049 0.432 -8.901 1.00 96.81 106 HIS A N 1
ATOM 862 C CA . HIS A 1 106 ? 11.571 -0.737 -9.606 1.00 96.81 106 HIS A CA 1
ATOM 863 C C . HIS A 1 106 ? 11.271 -0.673 -11.104 1.00 96.81 106 HIS A C 1
ATOM 865 O O . HIS A 1 106 ? 12.178 -0.831 -11.917 1.00 96.81 106 HIS A O 1
ATOM 871 N N . ARG A 1 107 ? 10.030 -0.340 -11.476 1.00 96.44 107 ARG A N 1
ATOM 872 C CA . ARG A 1 107 ? 9.655 -0.181 -12.885 1.00 96.44 107 ARG A CA 1
ATOM 873 C C . ARG A 1 107 ? 10.431 0.941 -13.575 1.00 96.44 107 ARG A C 1
ATOM 875 O O . ARG A 1 107 ? 10.860 0.780 -14.712 1.00 96.44 107 ARG A O 1
ATOM 882 N N . ASP A 1 108 ? 10.612 2.078 -12.911 1.00 95.81 108 ASP A N 1
ATOM 883 C CA . ASP A 1 108 ? 11.378 3.195 -13.470 1.00 95.81 108 ASP A CA 1
ATOM 884 C C . ASP A 1 108 ? 12.854 2.820 -13.679 1.00 95.81 108 ASP A C 1
ATOM 886 O O . ASP A 1 108 ? 13.452 3.207 -14.683 1.00 95.81 108 ASP A O 1
ATOM 890 N N . GLN A 1 109 ? 13.436 2.036 -12.767 1.00 96.50 109 GLN A N 1
ATOM 891 C CA . GLN A 1 109 ? 14.795 1.518 -12.905 1.00 96.50 109 GLN A CA 1
ATOM 892 C C . GLN A 1 109 ? 14.920 0.574 -14.109 1.00 96.50 109 GLN A C 1
ATOM 894 O O . GLN A 1 109 ? 15.844 0.737 -14.903 1.00 96.50 109 GLN A O 1
ATOM 899 N N . GLU A 1 110 ? 13.978 -0.356 -14.282 1.00 96.31 110 GLU A N 1
ATOM 900 C CA . GLU A 1 110 ? 13.932 -1.258 -15.444 1.00 96.31 110 GLU A CA 1
ATOM 901 C C . GLU A 1 110 ? 13.835 -0.476 -16.764 1.00 96.31 110 GLU A C 1
ATOM 903 O O . GLU A 1 110 ? 14.535 -0.780 -17.730 1.00 96.31 110 GLU A O 1
ATOM 908 N N . LEU A 1 111 ? 13.006 0.575 -16.806 1.00 95.75 111 LEU A N 1
ATOM 909 C CA . LEU A 1 111 ? 12.872 1.436 -17.985 1.00 95.75 111 LEU A CA 1
ATOM 910 C C . LEU A 1 111 ? 14.161 2.205 -18.297 1.00 95.75 111 LEU A C 1
ATOM 912 O O . LEU A 1 111 ? 14.520 2.355 -19.466 1.00 95.75 111 LEU A O 1
ATOM 916 N N . LEU A 1 112 ? 14.858 2.694 -17.270 1.00 95.56 112 LEU A N 1
ATOM 917 C CA . LEU A 1 112 ? 16.141 3.378 -17.437 1.00 95.56 112 LEU A CA 1
ATOM 918 C C . LEU A 1 112 ? 17.230 2.430 -17.944 1.00 95.56 112 LEU A C 1
ATOM 920 O O . LEU A 1 112 ? 18.011 2.815 -18.813 1.00 95.56 112 LEU A O 1
ATOM 924 N N . GLU A 1 113 ? 17.266 1.198 -17.441 1.00 96.12 113 GLU A N 1
ATOM 925 C CA . GLU A 1 113 ? 18.194 0.170 -17.912 1.00 96.12 113 GLU A CA 1
ATOM 926 C C . GLU A 1 113 ? 17.922 -0.198 -19.375 1.00 96.12 113 GLU A C 1
ATOM 928 O O . GLU A 1 113 ? 18.840 -0.186 -20.196 1.00 96.12 113 GLU A O 1
ATOM 933 N N . ALA A 1 114 ? 16.657 -0.431 -19.737 1.00 95.44 114 ALA A N 1
ATOM 934 C CA . ALA A 1 114 ? 16.263 -0.704 -21.118 1.00 95.44 114 ALA A CA 1
ATOM 935 C C . ALA A 1 114 ? 16.647 0.444 -22.066 1.00 95.44 114 ALA A C 1
ATOM 937 O O . ALA A 1 114 ? 17.174 0.207 -23.153 1.00 95.44 114 ALA A O 1
ATOM 938 N N . PHE A 1 115 ? 16.446 1.692 -21.634 1.00 94.88 115 PHE A N 1
ATOM 939 C CA . PHE A 1 115 ? 16.865 2.865 -22.396 1.00 94.88 115 PHE A CA 1
ATOM 940 C C . PHE A 1 115 ? 18.387 2.925 -22.587 1.00 94.88 115 PHE A C 1
ATOM 942 O O . PHE A 1 115 ? 18.854 3.239 -23.684 1.00 94.88 115 PHE A O 1
ATOM 949 N N . GLY A 1 116 ? 19.158 2.623 -21.538 1.00 95.56 116 GLY A N 1
ATOM 950 C CA . GLY A 1 116 ? 20.617 2.538 -21.613 1.00 95.56 116 GLY A CA 1
ATOM 951 C C . GLY A 1 116 ? 21.070 1.496 -22.635 1.00 95.56 116 GLY A C 1
ATOM 952 O O . GLY A 1 116 ? 21.851 1.814 -23.529 1.00 95.56 116 GLY A O 1
ATOM 953 N N . ASN A 1 117 ? 20.491 0.295 -22.575 1.00 96.00 117 ASN A N 1
ATOM 954 C CA . ASN A 1 117 ? 20.785 -0.786 -23.515 1.00 96.00 117 ASN A CA 1
ATOM 955 C C . ASN A 1 117 ? 20.484 -0.385 -24.969 1.00 96.00 117 ASN A C 1
ATOM 957 O O . ASN A 1 117 ? 21.312 -0.609 -25.852 1.00 96.00 117 ASN A O 1
ATOM 961 N N . GLU A 1 118 ? 19.346 0.268 -25.225 1.00 96.88 118 GLU A N 1
ATOM 962 C CA . GLU A 1 118 ? 18.992 0.739 -26.569 1.00 96.88 118 GLU A CA 1
ATOM 963 C C . GLU A 1 118 ? 19.949 1.836 -27.071 1.00 96.88 118 GLU A C 1
ATOM 965 O O . GLU A 1 118 ? 20.340 1.865 -28.243 1.00 96.88 118 GLU A O 1
ATOM 970 N N . ALA A 1 119 ? 20.346 2.766 -26.199 1.00 96.19 119 ALA A N 1
ATOM 971 C CA . ALA A 1 119 ? 21.315 3.798 -26.548 1.00 96.19 119 ALA A CA 1
ATOM 972 C C . ALA A 1 119 ? 22.679 3.191 -26.916 1.00 96.19 119 ALA A C 1
ATOM 974 O O . ALA A 1 119 ? 23.264 3.598 -27.925 1.00 96.19 119 ALA A O 1
ATOM 975 N N . ASP A 1 120 ? 23.133 2.189 -26.163 1.00 97.38 120 ASP A N 1
ATOM 976 C CA . ASP A 1 120 ? 24.371 1.456 -26.429 1.00 97.38 120 ASP A CA 1
ATOM 977 C C . ASP A 1 120 ? 24.300 0.659 -27.736 1.00 97.38 120 ASP A C 1
ATOM 979 O O . ASP A 1 120 ? 25.256 0.649 -28.511 1.00 97.38 120 ASP A O 1
ATOM 983 N N . GLU A 1 121 ? 23.171 0.013 -28.030 1.00 97.38 121 GLU A N 1
ATOM 984 C CA . GLU A 1 121 ? 22.955 -0.670 -29.311 1.00 97.38 121 GLU A CA 1
ATOM 985 C C . GLU A 1 121 ? 23.028 0.295 -30.495 1.00 97.38 121 GLU A C 1
ATOM 987 O O . GLU A 1 121 ? 23.718 0.012 -31.480 1.00 97.38 121 GLU A O 1
ATOM 992 N N . ARG A 1 122 ? 22.389 1.467 -30.387 1.00 96.56 122 ARG A N 1
ATOM 993 C CA . ARG A 1 122 ? 22.495 2.514 -31.413 1.00 96.56 122 ARG A CA 1
ATOM 994 C C . ARG A 1 122 ? 23.931 2.997 -31.575 1.00 96.56 122 ARG A C 1
ATOM 996 O O . ARG A 1 122 ? 24.392 3.115 -32.708 1.00 96.56 122 ARG A O 1
ATOM 1003 N N . ALA A 1 123 ? 24.644 3.251 -30.478 1.00 97.88 123 ALA A N 1
ATOM 1004 C CA . ALA A 1 123 ? 26.046 3.663 -30.522 1.00 97.88 123 ALA A CA 1
ATOM 1005 C C . ALA A 1 123 ? 26.915 2.610 -31.228 1.00 97.88 123 ALA A C 1
ATOM 1007 O O . ALA A 1 123 ? 27.619 2.944 -32.181 1.00 97.88 123 ALA A O 1
ATOM 1008 N N . ARG A 1 124 ? 26.773 1.329 -30.861 1.00 98.06 124 ARG A N 1
ATOM 1009 C CA . ARG A 1 124 ? 27.471 0.210 -31.516 1.00 98.06 124 ARG A CA 1
ATOM 1010 C C . ARG A 1 124 ? 27.162 0.117 -33.011 1.00 98.06 124 ARG A C 1
ATOM 1012 O O . ARG A 1 124 ? 28.071 -0.124 -33.804 1.00 98.06 124 ARG A O 1
ATOM 1019 N N . SER A 1 125 ? 25.905 0.318 -33.411 1.00 97.44 125 SER A N 1
ATOM 1020 C CA . SER A 1 125 ? 25.508 0.331 -34.825 1.00 97.44 125 SER A CA 1
ATOM 1021 C C . SER A 1 125 ? 26.151 1.492 -35.592 1.00 97.44 125 SER A C 1
ATOM 1023 O O . SER A 1 125 ? 26.677 1.285 -36.687 1.00 97.44 125 SER A O 1
ATOM 1025 N N . PHE A 1 126 ? 26.180 2.697 -35.013 1.00 97.56 126 PHE A N 1
ATOM 1026 C CA . PHE A 1 126 ? 26.868 3.838 -35.620 1.00 97.56 126 PHE A CA 1
ATOM 1027 C C . PHE A 1 126 ? 28.374 3.601 -35.744 1.00 97.56 126 PHE A C 1
ATOM 1029 O O . PHE A 1 126 ? 28.932 3.845 -36.812 1.00 97.56 126 PHE A O 1
ATOM 1036 N N . GLU A 1 127 ? 29.026 3.090 -34.699 1.00 97.81 127 GLU A N 1
ATOM 1037 C CA . GLU A 1 127 ? 30.453 2.746 -34.727 1.00 97.81 127 GLU A CA 1
ATOM 1038 C C . GLU A 1 127 ? 30.777 1.691 -35.789 1.00 97.81 127 GLU A C 1
ATOM 1040 O O . GLU A 1 127 ? 31.801 1.793 -36.462 1.00 97.81 127 GLU A O 1
ATOM 1045 N N . ALA A 1 128 ? 29.912 0.687 -35.963 1.00 98.00 128 ALA A N 1
ATOM 1046 C CA . ALA A 1 128 ? 30.067 -0.314 -37.014 1.00 98.00 128 ALA A CA 1
ATOM 1047 C C . ALA A 1 128 ? 30.012 0.327 -38.406 1.00 98.00 128 ALA A C 1
ATOM 1049 O O . ALA A 1 128 ? 30.915 0.107 -39.209 1.00 98.00 128 ALA A O 1
ATOM 1050 N N . ARG A 1 129 ? 29.025 1.198 -38.653 1.00 98.06 129 ARG A N 1
ATOM 1051 C CA . ARG A 1 129 ? 28.886 1.896 -39.939 1.00 98.06 129 ARG A CA 1
ATOM 1052 C C . ARG A 1 129 ? 30.055 2.839 -40.226 1.00 98.06 129 ARG A C 1
ATOM 1054 O O . ARG A 1 129 ? 30.471 2.966 -41.371 1.00 98.06 129 ARG A O 1
ATOM 1061 N N . VAL A 1 130 ? 30.583 3.516 -39.205 1.00 98.12 130 VAL A N 1
ATOM 1062 C CA . VAL A 1 130 ? 31.781 4.357 -39.354 1.00 98.12 130 VAL A CA 1
ATOM 1063 C C . VAL A 1 130 ? 32.983 3.501 -39.741 1.00 98.12 130 VAL A C 1
ATOM 1065 O O . VAL A 1 130 ? 33.656 3.843 -40.706 1.00 98.12 130 VAL A O 1
ATOM 1068 N N . ARG A 1 131 ? 33.206 2.368 -39.062 1.00 97.94 131 ARG A N 1
ATOM 1069 C CA . ARG A 1 131 ? 34.294 1.438 -39.406 1.00 97.94 131 ARG A CA 1
ATOM 1070 C C . ARG A 1 131 ? 34.189 0.918 -40.839 1.00 97.94 131 ARG A C 1
ATOM 1072 O O . ARG A 1 131 ? 35.189 0.917 -41.547 1.00 97.94 131 ARG A O 1
ATOM 1079 N N . GLU A 1 132 ? 32.996 0.526 -41.283 1.00 98.12 132 GLU A N 1
ATOM 1080 C CA . GLU A 1 132 ? 32.761 0.094 -42.670 1.00 98.12 132 GLU A CA 1
ATOM 1081 C C . GLU A 1 132 ? 33.153 1.188 -43.674 1.00 98.12 132 GLU A C 1
ATOM 1083 O O . GLU A 1 132 ? 33.918 0.937 -44.605 1.00 98.12 132 GLU A O 1
ATOM 1088 N N . VAL A 1 133 ? 32.703 2.426 -43.446 1.00 98.25 133 VAL A N 1
ATOM 1089 C CA . VAL A 1 133 ? 33.045 3.567 -44.309 1.00 98.25 133 VAL A CA 1
ATOM 1090 C C . VAL A 1 133 ? 34.543 3.878 -44.268 1.00 98.25 133 VAL A C 1
ATOM 1092 O O . VAL A 1 133 ? 35.132 4.168 -45.307 1.00 98.25 133 VAL A O 1
ATOM 1095 N N . GLU A 1 134 ? 35.191 3.811 -43.104 1.00 98.12 134 GLU A N 1
ATOM 1096 C CA . GLU A 1 134 ? 36.643 4.003 -42.978 1.00 98.12 134 GLU A CA 1
ATOM 1097 C C . GLU A 1 134 ? 37.427 2.953 -43.782 1.00 98.12 134 GLU A C 1
ATOM 1099 O O . GLU A 1 134 ? 38.396 3.291 -44.471 1.00 98.12 134 GLU A O 1
ATOM 1104 N N . GLU A 1 135 ? 36.994 1.690 -43.750 1.00 98.31 135 GLU A N 1
ATOM 1105 C CA . GLU A 1 135 ? 37.583 0.613 -44.549 1.00 98.31 135 GLU A CA 1
ATOM 1106 C C . GLU A 1 135 ? 37.379 0.828 -46.055 1.00 98.31 135 GLU A C 1
ATOM 1108 O O . GLU A 1 135 ? 38.315 0.637 -46.837 1.00 98.31 135 GLU A O 1
ATOM 1113 N N . GLU A 1 136 ? 36.188 1.253 -46.479 1.00 98.12 136 GLU A N 1
ATOM 1114 C CA . GLU A 1 136 ? 35.905 1.602 -47.876 1.00 98.12 136 GLU A CA 1
ATOM 1115 C C . GLU A 1 136 ? 36.740 2.795 -48.350 1.00 98.12 136 GLU A C 1
ATOM 1117 O O . GLU A 1 136 ? 37.361 2.731 -49.414 1.00 98.12 136 GLU A O 1
ATOM 1122 N N . MET A 1 137 ? 36.833 3.860 -47.548 1.00 97.88 137 MET A N 1
ATOM 1123 C CA . MET A 1 137 ? 37.676 5.016 -47.862 1.00 97.88 137 MET A CA 1
ATOM 1124 C C . MET A 1 137 ? 39.144 4.619 -47.993 1.00 97.88 137 MET A C 1
ATOM 1126 O O . MET A 1 137 ? 39.839 5.136 -48.872 1.00 97.88 137 MET A O 1
ATOM 1130 N N . LYS A 1 138 ? 39.625 3.692 -47.157 1.00 98.31 138 LYS A N 1
ATOM 1131 C CA . LYS A 1 138 ? 40.986 3.161 -47.260 1.00 98.31 138 LYS A CA 1
ATOM 1132 C C . LYS A 1 138 ? 41.196 2.416 -48.581 1.00 98.31 138 LYS A C 1
ATOM 1134 O O . LYS A 1 138 ? 42.156 2.731 -49.281 1.00 98.31 138 LYS A O 1
ATOM 1139 N N . LYS A 1 139 ? 40.289 1.507 -48.958 1.00 98.25 139 LYS A N 1
ATOM 1140 C CA . LYS A 1 139 ? 40.347 0.777 -50.242 1.00 98.25 139 LYS A CA 1
ATOM 1141 C C . LYS A 1 139 ? 40.354 1.736 -51.434 1.00 98.25 139 LYS A C 1
ATOM 1143 O O . LYS A 1 139 ? 41.253 1.672 -52.265 1.00 98.25 139 LYS A O 1
ATOM 1148 N N . LEU A 1 140 ? 39.423 2.692 -51.466 1.00 97.94 140 LEU A N 1
ATOM 1149 C CA . LEU A 1 140 ? 39.347 3.702 -52.528 1.00 97.94 140 LEU A CA 1
ATOM 1150 C C . LEU A 1 140 ? 40.604 4.578 -52.590 1.00 97.94 140 LEU A C 1
ATOM 1152 O O . LEU A 1 140 ? 41.057 4.941 -53.674 1.00 97.94 140 LEU A O 1
ATOM 1156 N N . SER A 1 141 ? 41.195 4.911 -51.441 1.00 97.94 141 SER A N 1
ATOM 1157 C CA . SER A 1 141 ? 42.448 5.672 -51.388 1.00 97.94 141 SER A CA 1
ATOM 1158 C C . SER A 1 141 ? 43.624 4.871 -51.953 1.00 97.94 141 SER A C 1
ATOM 1160 O O . SER A 1 141 ? 44.451 5.428 -52.677 1.00 97.94 141 SER A O 1
ATOM 1162 N N . GLU A 1 142 ? 43.699 3.572 -51.651 1.00 97.94 142 GLU A N 1
ATOM 1163 C CA . GLU A 1 142 ? 44.705 2.659 -52.206 1.00 97.94 142 GLU A CA 1
ATOM 1164 C C . GLU A 1 142 ? 44.538 2.496 -53.728 1.00 97.94 142 GLU A C 1
ATOM 1166 O O . GLU A 1 142 ? 45.525 2.606 -54.461 1.00 97.94 142 GLU A O 1
ATOM 1171 N N . GLU A 1 143 ? 43.305 2.329 -54.217 1.00 97.81 143 GLU A N 1
ATOM 1172 C CA . GLU A 1 143 ? 42.975 2.265 -55.650 1.00 97.81 143 GLU A CA 1
ATOM 1173 C C . GLU A 1 143 ? 43.316 3.567 -56.387 1.00 97.81 143 GLU A C 1
ATOM 1175 O O . GLU A 1 143 ? 43.962 3.544 -57.436 1.00 97.81 143 GLU A O 1
ATOM 1180 N N . LEU A 1 144 ? 42.947 4.724 -55.831 1.00 97.56 144 LEU A N 1
ATOM 1181 C CA . LEU A 1 144 ? 43.278 6.028 -56.411 1.00 97.56 144 LEU A CA 1
ATOM 1182 C C . LEU A 1 144 ? 44.792 6.201 -56.532 1.00 97.56 144 LEU A C 1
ATOM 1184 O O . LEU A 1 144 ? 45.296 6.701 -57.541 1.00 97.56 144 LEU A O 1
ATOM 1188 N N . LEU A 1 145 ? 45.532 5.764 -55.515 1.00 97.62 145 LEU A N 1
ATOM 1189 C CA . LEU A 1 145 ? 46.984 5.835 -55.505 1.00 97.62 145 LEU A CA 1
ATOM 1190 C C . LEU A 1 145 ? 47.616 4.855 -56.509 1.00 97.62 145 LEU A C 1
ATOM 1192 O O . LEU A 1 145 ? 48.635 5.187 -57.118 1.00 97.62 145 LEU A O 1
ATOM 1196 N N . PHE A 1 146 ? 47.004 3.690 -56.730 1.00 97.62 146 PHE A N 1
ATOM 1197 C CA . PHE A 1 146 ? 47.373 2.768 -57.806 1.00 97.62 146 PHE A CA 1
ATOM 1198 C C . PHE A 1 146 ? 47.208 3.420 -59.188 1.00 97.62 146 PHE A C 1
ATOM 1200 O O . PHE A 1 146 ? 48.194 3.528 -59.922 1.00 97.62 146 PHE A O 1
ATOM 1207 N N . TYR A 1 147 ? 46.021 3.943 -59.511 1.00 95.88 147 TYR A N 1
ATOM 1208 C CA . TYR A 1 147 ? 45.762 4.571 -60.814 1.00 95.88 147 TYR A CA 1
ATOM 1209 C C . TYR A 1 147 ? 46.606 5.821 -61.047 1.00 95.88 147 TYR A C 1
ATOM 1211 O O . TYR A 1 147 ? 47.053 6.072 -62.166 1.00 95.88 147 TYR A O 1
ATOM 1219 N N . LYS A 1 148 ? 46.880 6.596 -59.993 1.00 96.62 148 LYS A N 1
ATOM 1220 C CA . LYS A 1 148 ? 47.784 7.744 -60.080 1.00 96.62 148 LYS A CA 1
ATOM 1221 C C . LYS A 1 148 ? 49.187 7.324 -60.534 1.00 96.62 148 LYS A C 1
ATOM 1223 O O . LYS A 1 148 ? 49.724 7.933 -61.454 1.00 96.62 148 LYS A O 1
ATOM 1228 N N . ARG A 1 149 ? 49.756 6.270 -59.937 1.00 95.44 149 ARG A N 1
ATOM 1229 C CA . ARG A 1 149 ? 51.070 5.735 -60.344 1.00 95.44 149 ARG A CA 1
ATOM 1230 C C . ARG A 1 149 ? 51.048 5.196 -61.774 1.00 95.44 149 ARG A C 1
ATOM 1232 O O . ARG A 1 149 ? 52.003 5.393 -62.516 1.00 95.44 149 ARG A O 1
ATOM 1239 N N . GLU A 1 150 ? 49.976 4.511 -62.165 1.00 94.19 150 GLU A N 1
ATOM 1240 C CA . GLU A 1 150 ? 49.834 3.982 -63.525 1.00 94.19 150 GLU A CA 1
ATOM 1241 C C . GLU A 1 150 ? 49.783 5.110 -64.568 1.00 94.19 150 GLU A C 1
ATOM 1243 O O . GLU A 1 150 ? 50.495 5.053 -65.572 1.00 94.19 150 GLU A O 1
ATOM 1248 N N . ALA A 1 151 ? 49.027 6.177 -64.294 1.00 91.69 151 ALA A N 1
ATOM 1249 C CA . ALA A 1 151 ? 48.974 7.368 -65.136 1.00 91.69 151 ALA A CA 1
ATOM 1250 C C . ALA A 1 151 ? 50.338 8.075 -65.239 1.00 91.69 151 ALA A C 1
ATOM 1252 O O . ALA A 1 151 ? 50.729 8.487 -66.332 1.00 91.69 151 ALA A O 1
ATOM 1253 N N . GLU A 1 152 ? 51.085 8.179 -64.133 1.00 93.62 152 GLU A N 1
ATOM 1254 C CA . GLU A 1 152 ? 52.454 8.721 -64.122 1.00 93.62 152 GLU A CA 1
ATOM 1255 C C . GLU A 1 152 ? 53.385 7.904 -65.041 1.00 93.62 152 GLU A C 1
ATOM 1257 O O . GLU A 1 152 ? 54.065 8.473 -65.895 1.00 93.62 152 GLU A O 1
ATOM 1262 N N . VAL A 1 153 ? 53.350 6.569 -64.961 1.00 93.06 153 VAL A N 1
ATOM 1263 C CA . VAL A 1 153 ? 54.149 5.680 -65.828 1.00 93.06 153 VAL A CA 1
ATOM 1264 C C . VAL A 1 153 ? 53.743 5.787 -67.302 1.00 93.06 153 VAL A C 1
ATOM 1266 O O . VAL A 1 153 ? 54.607 5.765 -68.183 1.00 93.06 153 VAL A O 1
ATOM 1269 N N . CYS A 1 154 ? 52.446 5.875 -67.602 1.00 87.56 154 CYS A N 1
ATOM 1270 C CA . CYS A 1 154 ? 51.961 6.063 -68.972 1.00 87.56 154 CYS A CA 1
ATOM 1271 C C . CYS A 1 154 ? 52.417 7.407 -69.550 1.00 87.56 154 CYS A C 1
ATOM 1273 O O . CYS A 1 154 ? 52.944 7.430 -70.659 1.00 87.56 154 CYS A O 1
ATOM 1275 N N . SER A 1 155 ? 52.328 8.486 -68.770 1.00 86.25 155 SER A N 1
ATOM 1276 C CA . SER A 1 155 ? 52.825 9.812 -69.154 1.00 86.25 155 SER A CA 1
ATOM 1277 C C . SER A 1 155 ? 54.330 9.803 -69.453 1.00 86.25 155 SER A C 1
ATOM 1279 O O . SER A 1 155 ? 54.771 10.344 -70.466 1.00 86.25 155 SER A O 1
ATOM 1281 N N . GLU A 1 156 ? 55.141 9.107 -68.646 1.00 88.25 156 GLU A N 1
ATOM 1282 C CA . GLU A 1 156 ? 56.574 8.946 -68.933 1.00 88.25 156 GLU A CA 1
ATOM 1283 C C . GLU A 1 156 ? 56.839 8.182 -70.236 1.00 88.25 156 GLU A C 1
ATOM 1285 O O . GLU A 1 156 ? 57.744 8.541 -70.994 1.00 88.25 156 GLU A O 1
ATOM 1290 N N . LYS A 1 157 ? 56.074 7.117 -70.507 1.00 88.50 157 LYS A N 1
ATOM 1291 C CA . LYS A 1 157 ? 56.183 6.356 -71.762 1.00 88.50 157 LYS A CA 1
ATOM 1292 C C . LYS A 1 157 ? 55.790 7.211 -72.963 1.00 88.50 157 LYS A C 1
ATOM 1294 O O . LYS A 1 157 ? 56.498 7.183 -73.965 1.00 88.50 157 LYS A O 1
ATOM 1299 N N . GLU A 1 158 ? 54.710 7.979 -72.857 1.00 86.69 158 GLU A N 1
ATOM 1300 C CA . GLU A 1 158 ? 54.269 8.918 -73.891 1.00 86.69 158 GLU A CA 1
ATOM 1301 C C . GLU A 1 158 ? 55.317 10.004 -74.144 1.00 86.69 158 GLU A C 1
ATOM 1303 O O . GLU A 1 158 ? 55.635 10.279 -75.298 1.00 86.69 158 GLU A O 1
ATOM 1308 N N . ALA A 1 159 ? 55.927 10.562 -73.095 1.00 86.69 159 ALA A N 1
ATOM 1309 C CA . ALA A 1 159 ? 57.010 11.533 -73.226 1.00 86.69 159 ALA A CA 1
ATOM 1310 C C . ALA A 1 159 ? 58.245 10.936 -73.928 1.00 86.69 159 ALA A C 1
ATOM 1312 O O . ALA A 1 159 ? 58.819 11.577 -74.808 1.00 86.69 159 ALA A O 1
ATOM 1313 N N . ARG A 1 160 ? 58.632 9.694 -73.592 1.00 87.19 160 ARG A N 1
ATOM 1314 C CA . ARG A 1 160 ? 59.718 8.975 -74.288 1.00 87.19 160 ARG A CA 1
ATOM 1315 C C . ARG A 1 160 ? 59.377 8.724 -75.754 1.00 87.19 160 ARG A C 1
ATOM 1317 O O . ARG A 1 160 ? 60.204 9.001 -76.614 1.00 87.19 160 ARG A O 1
ATOM 1324 N N . ALA A 1 161 ? 58.162 8.265 -76.046 1.00 86.12 161 ALA A N 1
ATOM 1325 C CA . ALA A 1 161 ? 57.704 8.035 -77.413 1.00 86.12 161 ALA A CA 1
ATOM 1326 C C . ALA A 1 161 ? 57.640 9.339 -78.228 1.00 86.12 161 ALA A C 1
ATOM 1328 O O . ALA A 1 161 ? 58.025 9.355 -79.393 1.00 86.12 161 ALA A O 1
ATOM 1329 N N . ALA A 1 162 ? 57.200 10.445 -77.624 1.00 86.31 162 ALA A N 1
ATOM 1330 C CA . ALA A 1 162 ? 57.191 11.762 -78.255 1.00 86.31 162 ALA A CA 1
ATOM 1331 C C . ALA A 1 162 ? 58.612 12.253 -78.573 1.00 86.31 162 ALA A C 1
ATOM 1333 O O . ALA A 1 162 ? 58.842 12.810 -79.647 1.00 86.31 162 ALA A O 1
ATOM 1334 N N . GLU A 1 163 ? 59.573 12.006 -77.681 1.00 87.31 163 GLU A N 1
ATOM 1335 C CA . GLU A 1 163 ? 60.982 12.323 -77.917 1.00 87.31 163 GLU A CA 1
ATOM 1336 C C . GLU A 1 163 ? 61.590 11.440 -79.018 1.00 87.31 163 GLU A C 1
ATOM 1338 O O . GLU A 1 163 ? 62.240 11.953 -79.928 1.00 87.31 163 GLU A O 1
ATOM 1343 N N . GLU A 1 164 ? 61.322 10.132 -79.009 1.00 87.38 164 GLU A N 1
ATOM 1344 C CA . GLU A 1 164 ? 61.725 9.219 -80.087 1.00 87.38 164 GLU A CA 1
ATOM 1345 C C . GLU A 1 164 ? 61.132 9.641 -81.439 1.00 87.38 164 GLU A C 1
ATOM 1347 O O . GLU A 1 164 ? 61.841 9.673 -82.447 1.00 87.38 164 GLU A O 1
ATOM 1352 N N . LEU A 1 165 ? 59.853 10.031 -81.467 1.00 86.81 165 LEU A N 1
ATOM 1353 C CA . LEU A 1 165 ? 59.195 10.573 -82.656 1.00 86.81 165 LEU A CA 1
ATOM 1354 C C . LEU A 1 165 ? 59.831 11.884 -83.117 1.00 86.81 165 LEU A C 1
ATOM 1356 O O . LEU A 1 165 ? 59.989 12.076 -84.321 1.00 86.81 165 LEU A O 1
ATOM 1360 N N . ARG A 1 166 ? 60.231 12.769 -82.198 1.00 89.00 166 ARG A N 1
ATOM 1361 C CA . ARG A 1 166 ? 60.945 14.013 -82.520 1.00 89.00 166 ARG A CA 1
ATOM 1362 C C . ARG A 1 166 ? 62.292 13.721 -83.179 1.00 89.00 166 ARG A C 1
ATOM 1364 O O . ARG A 1 166 ? 62.581 14.288 -84.230 1.00 89.00 166 ARG A O 1
ATOM 1371 N N . VAL A 1 167 ? 63.069 12.793 -82.616 1.00 88.56 167 VAL A N 1
ATOM 1372 C CA . VAL A 1 167 ? 64.357 12.343 -83.175 1.00 88.56 167 VAL A CA 1
ATOM 1373 C C . VAL A 1 167 ? 64.168 11.706 -84.554 1.00 88.56 167 VAL A C 1
ATOM 1375 O O . VAL A 1 167 ? 64.910 12.007 -85.492 1.00 88.56 167 VAL A O 1
ATOM 1378 N N . LEU A 1 168 ? 63.161 10.844 -84.713 1.00 85.62 168 LEU A N 1
ATOM 1379 C CA . LEU A 1 168 ? 62.827 10.243 -86.005 1.00 85.62 168 LEU A CA 1
ATOM 1380 C C . LEU A 1 168 ? 62.387 11.295 -87.022 1.00 85.62 168 LEU A C 1
ATOM 1382 O O . LEU A 1 168 ? 62.811 11.229 -88.172 1.00 85.62 168 LEU A O 1
ATOM 1386 N N . HIS A 1 169 ? 61.578 12.272 -86.615 1.00 85.12 169 HIS A N 1
ATOM 1387 C CA . HIS A 1 169 ? 61.141 13.362 -87.478 1.00 85.12 169 HIS A CA 1
ATOM 1388 C C . HIS A 1 169 ? 62.329 14.206 -87.950 1.00 85.12 169 HIS A C 1
ATOM 1390 O O . HIS A 1 169 ? 62.461 14.450 -89.145 1.00 85.12 169 HIS A O 1
ATOM 1396 N N . GLU A 1 170 ? 63.247 14.568 -87.053 1.00 85.06 170 GLU A N 1
ATOM 1397 C CA . GLU A 1 170 ? 64.486 15.271 -87.403 1.00 85.06 170 GLU A CA 1
ATOM 1398 C C . GLU A 1 170 ? 65.338 14.446 -88.380 1.00 85.06 170 GLU A C 1
ATOM 1400 O O . GLU A 1 170 ? 65.828 14.966 -89.385 1.00 85.06 170 GLU A O 1
ATOM 1405 N N . LYS A 1 171 ? 65.429 13.126 -88.171 1.00 85.00 171 LYS A N 1
ATOM 1406 C CA . LYS A 1 171 ? 66.118 12.220 -89.096 1.00 85.00 171 LYS A CA 1
ATOM 1407 C C . LYS A 1 171 ? 65.429 12.121 -90.457 1.00 85.00 171 LYS A C 1
ATOM 1409 O O . LYS A 1 171 ? 66.121 12.035 -91.470 1.00 85.00 171 LYS A O 1
ATOM 1414 N N . VAL A 1 172 ? 64.099 12.116 -90.503 1.00 84.50 172 VAL A N 1
ATOM 1415 C CA . VAL A 1 172 ? 63.324 12.131 -91.752 1.00 84.50 172 VAL A CA 1
ATOM 1416 C C . VAL A 1 172 ? 63.547 13.444 -92.486 1.00 84.50 172 VAL A C 1
ATOM 1418 O O . VAL A 1 172 ? 63.854 13.395 -93.669 1.00 84.50 172 VAL A O 1
ATOM 1421 N N . VAL A 1 173 ? 63.507 14.587 -91.799 1.00 84.25 173 VAL A N 1
ATOM 1422 C CA . VAL A 1 173 ? 63.817 15.899 -92.388 1.00 84.25 173 VAL A CA 1
ATOM 1423 C C . VAL A 1 173 ? 65.254 15.934 -92.927 1.00 84.25 173 VAL A C 1
ATOM 1425 O O . VAL A 1 173 ? 65.480 16.409 -94.038 1.00 84.25 173 VAL A O 1
ATOM 1428 N N . GLU A 1 174 ? 66.230 15.367 -92.212 1.00 79.50 174 GLU A N 1
ATOM 1429 C CA . GLU A 1 174 ? 67.613 15.205 -92.688 1.00 79.50 174 GLU A CA 1
ATOM 1430 C C . GLU A 1 174 ? 67.682 14.315 -93.945 1.00 79.50 174 GLU A C 1
ATOM 1432 O O . GLU A 1 174 ? 68.341 14.661 -94.927 1.00 79.50 174 GLU A O 1
ATOM 1437 N N . LEU A 1 175 ? 66.979 13.178 -93.952 1.00 76.81 175 LEU A N 1
ATOM 1438 C CA . LEU A 1 175 ? 66.907 12.268 -95.100 1.00 76.81 175 LEU A CA 1
ATOM 1439 C C . LEU A 1 175 ? 66.159 12.885 -96.287 1.00 76.81 175 LEU A C 1
ATOM 1441 O O . LEU A 1 175 ? 66.532 12.629 -97.427 1.00 76.81 175 LEU A O 1
ATOM 1445 N N . GLU A 1 176 ? 65.139 13.705 -96.056 1.00 74.94 176 GLU A N 1
ATOM 1446 C CA . GLU A 1 176 ? 64.415 14.467 -97.076 1.00 74.94 176 GLU A CA 1
ATOM 1447 C C . GLU A 1 176 ? 65.257 15.622 -97.614 1.00 74.94 176 GLU A C 1
ATOM 1449 O O . GLU A 1 176 ? 65.220 15.884 -98.815 1.00 74.94 176 GLU A O 1
ATOM 1454 N N . ARG A 1 177 ? 66.092 16.255 -96.783 1.00 72.00 177 ARG A N 1
ATOM 1455 C CA . ARG A 1 177 ? 67.117 17.217 -97.213 1.00 72.00 177 ARG A CA 1
ATOM 1456 C C . ARG A 1 177 ? 68.164 16.537 -98.099 1.00 72.00 177 ARG A C 1
ATOM 1458 O O . ARG A 1 177 ? 68.502 17.073 -99.152 1.00 72.00 177 ARG A O 1
ATOM 1465 N N . LEU A 1 178 ? 68.635 15.347 -97.717 1.00 69.00 178 LEU A N 1
ATOM 1466 C CA . LEU A 1 178 ? 69.556 14.525 -98.515 1.00 69.00 178 LEU A CA 1
ATOM 1467 C C . LEU A 1 178 ? 68.902 14.018 -99.812 1.00 69.00 178 LEU A C 1
ATOM 1469 O O . LEU A 1 178 ? 69.536 14.040 -100.863 1.00 69.00 178 LEU A O 1
ATOM 1473 N N . ARG A 1 179 ? 67.618 13.638 -99.771 1.00 66.69 179 ARG A N 1
ATOM 1474 C CA . ARG A 1 179 ? 66.807 13.276 -100.948 1.00 66.69 179 ARG A CA 1
ATOM 1475 C C . ARG A 1 179 ? 66.604 14.471 -101.879 1.00 66.69 179 ARG A C 1
ATOM 1477 O O . ARG A 1 179 ? 66.728 14.335 -103.087 1.00 66.69 179 ARG A O 1
ATOM 1484 N N . SER A 1 180 ? 66.357 15.656 -101.329 1.00 58.66 180 SER A N 1
ATOM 1485 C CA . SER A 1 180 ? 66.218 16.900 -102.098 1.00 58.66 180 SER A CA 1
ATOM 1486 C C . SER A 1 180 ? 67.543 17.352 -102.724 1.00 58.66 180 SER A C 1
ATOM 1488 O O . SER A 1 180 ? 67.533 18.090 -103.704 1.00 58.66 180 SER A O 1
ATOM 1490 N N . GLN A 1 181 ? 68.679 16.873 -102.203 1.00 47.91 181 GLN A N 1
ATOM 1491 C CA . GLN A 1 181 ? 70.014 17.030 -102.796 1.00 47.91 181 GLN A CA 1
ATOM 1492 C C . GLN A 1 181 ? 70.364 15.939 -103.827 1.00 47.91 181 GLN A C 1
ATOM 1494 O O . GLN A 1 181 ? 71.428 16.000 -104.440 1.00 47.91 181 GLN A O 1
ATOM 1499 N N . GLY A 1 182 ? 69.470 14.982 -104.078 1.00 46.09 182 GLY A N 1
ATOM 1500 C CA . GLY A 1 182 ? 69.646 13.926 -105.069 1.00 46.09 182 GLY A CA 1
ATOM 1501 C C . GLY A 1 182 ? 68.316 13.522 -105.692 1.00 46.09 182 GLY A C 1
ATOM 1502 O O . GLY A 1 182 ? 67.764 12.480 -105.352 1.00 46.09 182 GLY A O 1
ATOM 1503 N N . TYR A 1 183 ? 67.812 14.321 -106.635 1.00 35.53 183 TYR A N 1
ATOM 1504 C CA . TYR A 1 183 ? 66.754 13.861 -107.531 1.00 35.53 183 TYR A CA 1
ATOM 1505 C C . TYR A 1 183 ? 67.368 13.158 -108.740 1.00 35.53 183 TYR A C 1
ATOM 1507 O O . TYR A 1 183 ? 68.046 13.782 -109.553 1.00 35.53 183 TYR A O 1
ATOM 1515 N N . ASN A 1 184 ? 67.128 11.851 -108.827 1.00 33.56 184 ASN A N 1
ATOM 1516 C CA . ASN A 1 184 ? 66.467 11.204 -109.963 1.00 33.56 184 ASN A CA 1
ATOM 1517 C C . ASN A 1 184 ? 66.169 9.746 -109.594 1.00 33.56 184 ASN A C 1
ATOM 1519 O O . ASN A 1 184 ? 67.068 9.028 -109.164 1.00 33.56 184 ASN A O 1
ATOM 1523 N N . GLY A 1 185 ? 64.935 9.295 -109.821 1.00 33.09 185 GLY A N 1
ATOM 1524 C CA . GLY A 1 185 ? 64.645 7.863 -109.886 1.00 33.09 185 GLY A CA 1
ATOM 1525 C C . GLY A 1 185 ? 63.281 7.468 -109.349 1.00 33.09 185 GLY A C 1
ATOM 1526 O O . GLY A 1 185 ? 63.096 7.315 -108.147 1.00 33.09 185 GLY A O 1
ATOM 1527 N N . GLU A 1 186 ? 62.352 7.273 -110.276 1.00 34.59 186 GLU A N 1
ATOM 1528 C CA . GLU A 1 186 ? 61.080 6.581 -110.108 1.00 34.59 186 GLU A CA 1
ATOM 1529 C C . GLU A 1 186 ? 61.244 5.150 -109.571 1.00 34.59 186 GLU A C 1
ATOM 1531 O O . GLU A 1 186 ? 62.220 4.464 -109.861 1.00 34.59 186 GLU A O 1
ATOM 1536 N N . GLY A 1 187 ? 60.188 4.671 -108.908 1.00 43.88 187 GLY A N 1
ATOM 1537 C CA . GLY A 1 187 ? 59.811 3.259 -108.940 1.00 43.88 187 GLY A CA 1
ATOM 1538 C C . GLY A 1 187 ? 60.462 2.356 -107.894 1.00 43.88 187 GLY A C 1
ATOM 1539 O O . GLY A 1 187 ? 61.510 1.769 -108.126 1.00 43.88 187 GLY A O 1
ATOM 1540 N N . ALA A 1 188 ? 59.745 2.109 -106.796 1.00 37.31 188 ALA A N 1
ATOM 1541 C CA . ALA A 1 188 ? 59.894 0.866 -106.042 1.00 37.31 188 ALA A CA 1
ATOM 1542 C C . ALA A 1 188 ? 58.594 0.528 -105.301 1.00 37.31 188 ALA A C 1
ATOM 1544 O O . ALA A 1 188 ? 58.321 1.008 -104.202 1.00 37.31 188 ALA A O 1
ATOM 1545 N N . ILE A 1 189 ? 57.793 -0.336 -105.924 1.00 49.69 189 ILE A N 1
ATOM 1546 C CA . ILE A 1 189 ? 56.822 -1.189 -105.238 1.00 49.69 189 ILE A CA 1
ATOM 1547 C C . ILE A 1 189 ? 57.603 -1.977 -104.179 1.00 49.69 189 ILE A C 1
ATOM 1549 O O . ILE A 1 189 ? 58.495 -2.748 -104.526 1.00 49.69 189 ILE A O 1
ATOM 1553 N N . CYS A 1 190 ? 57.300 -1.771 -102.895 1.00 41.91 190 CYS A N 1
ATOM 1554 C CA . CYS A 1 190 ? 58.019 -2.419 -101.800 1.00 41.91 190 CYS A CA 1
ATOM 1555 C C . CYS A 1 190 ? 57.057 -2.928 -100.716 1.00 41.91 190 CYS A C 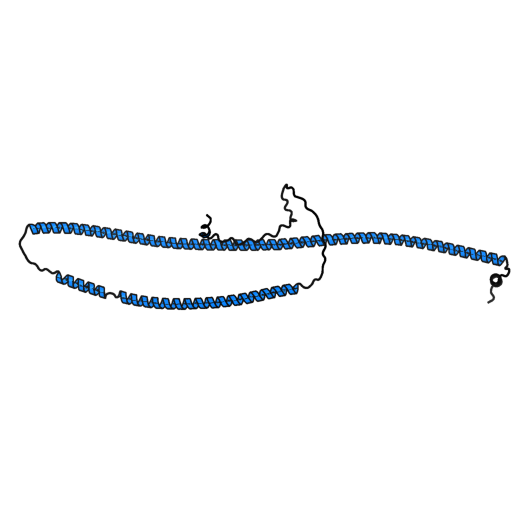1
ATOM 1557 O O . CYS A 1 190 ? 56.503 -2.158 -99.938 1.00 41.91 190 CYS A O 1
ATOM 1559 N N . GLY A 1 191 ? 56.863 -4.251 -100.696 1.00 48.84 191 GLY A N 1
ATOM 1560 C CA . GLY A 1 191 ? 56.768 -5.110 -99.503 1.00 48.84 191 GLY A CA 1
ATOM 1561 C C . GLY A 1 191 ? 55.620 -4.968 -98.492 1.00 48.84 191 GLY A C 1
ATOM 1562 O O . GLY A 1 191 ? 55.338 -5.938 -97.796 1.00 48.84 191 GLY A O 1
ATOM 1563 N N . GLN A 1 192 ? 54.929 -3.832 -98.385 1.00 45.06 192 GLN A N 1
ATOM 1564 C CA . GLN A 1 192 ? 54.001 -3.558 -97.268 1.00 45.06 192 GLN A CA 1
ATOM 1565 C C . GLN A 1 192 ? 52.595 -4.172 -97.422 1.00 45.06 192 GLN A C 1
ATOM 1567 O O . GLN A 1 192 ? 51.814 -4.179 -96.474 1.00 45.06 192 GLN A O 1
ATOM 1572 N N . CYS A 1 193 ? 52.271 -4.761 -98.578 1.00 48.03 193 CYS A N 1
ATOM 1573 C CA . CYS A 1 193 ? 50.953 -5.360 -98.849 1.00 48.03 193 CYS A CA 1
ATOM 1574 C C . CYS A 1 193 ? 50.770 -6.814 -98.360 1.00 48.03 193 CYS A C 1
ATOM 1576 O O . CYS A 1 193 ? 49.677 -7.363 -98.494 1.00 48.03 193 CYS A O 1
ATOM 1578 N N . THR A 1 194 ? 51.792 -7.455 -97.782 1.00 52.00 194 THR A N 1
ATOM 1579 C CA . THR A 1 194 ? 51.662 -8.794 -97.164 1.00 52.00 194 THR A CA 1
ATOM 1580 C C . THR A 1 194 ? 51.553 -8.738 -95.640 1.00 52.00 194 THR A C 1
ATOM 1582 O O . THR A 1 194 ? 50.867 -9.571 -95.056 1.00 52.00 194 THR A O 1
ATOM 1585 N N . VAL A 1 195 ? 52.151 -7.727 -95.000 1.00 57.09 195 VAL A N 1
ATOM 1586 C CA . VAL A 1 195 ? 52.085 -7.518 -93.542 1.00 57.09 195 VAL A CA 1
ATOM 1587 C C . VAL A 1 195 ? 50.685 -7.069 -93.121 1.00 57.09 195 VAL A C 1
ATOM 1589 O O . VAL A 1 195 ? 50.093 -7.677 -92.240 1.00 57.09 195 VAL A O 1
ATOM 1592 N N . LEU A 1 196 ? 50.080 -6.133 -93.859 1.00 57.22 196 LEU A N 1
ATOM 1593 C CA . LEU A 1 196 ? 48.707 -5.677 -93.601 1.00 57.22 196 LEU A CA 1
ATOM 1594 C C . LEU A 1 196 ? 47.645 -6.770 -93.807 1.00 57.22 196 LEU A C 1
ATOM 1596 O O . LEU A 1 196 ? 46.586 -6.721 -93.189 1.00 57.22 196 LEU A O 1
ATOM 1600 N N . LYS A 1 197 ? 47.913 -7.771 -94.657 1.00 57.94 197 LYS A N 1
ATOM 1601 C CA . LYS A 1 197 ? 47.044 -8.953 -94.790 1.00 57.94 197 LYS A CA 1
ATOM 1602 C C . LYS A 1 197 ? 47.140 -9.862 -93.568 1.00 57.94 197 LYS A C 1
ATOM 1604 O O . LYS A 1 197 ? 46.114 -10.326 -93.088 1.00 57.94 197 LYS A O 1
ATOM 1609 N N . LYS A 1 198 ? 48.353 -10.054 -93.048 1.00 62.62 198 LYS A N 1
ATOM 1610 C CA . LYS A 1 198 ? 48.611 -10.865 -91.857 1.00 62.62 198 LYS A CA 1
ATOM 1611 C C . LYS A 1 198 ? 48.026 -10.222 -90.599 1.00 62.62 198 LYS A C 1
ATOM 1613 O O . LYS A 1 198 ? 47.390 -10.913 -89.819 1.00 62.62 198 LYS A O 1
ATOM 1618 N N . ASP A 1 199 ? 48.138 -8.902 -90.465 1.00 64.75 199 ASP A N 1
ATOM 1619 C CA . ASP A 1 199 ? 47.555 -8.155 -89.343 1.00 64.75 199 ASP A CA 1
ATOM 1620 C C . ASP A 1 199 ? 46.016 -8.136 -89.393 1.00 64.75 199 ASP A C 1
ATOM 1622 O O . ASP A 1 199 ? 45.362 -8.136 -88.355 1.00 64.75 199 ASP A O 1
ATOM 1626 N N . ASN A 1 200 ? 45.410 -8.168 -90.586 1.00 61.78 200 ASN A N 1
ATOM 1627 C CA . ASN A 1 200 ? 43.954 -8.257 -90.741 1.00 61.78 200 ASN A CA 1
ATOM 1628 C C . ASN A 1 200 ? 43.428 -9.673 -90.426 1.00 61.78 200 ASN A C 1
ATOM 1630 O O . ASN A 1 200 ? 42.399 -9.819 -89.771 1.00 61.78 200 ASN A O 1
ATOM 1634 N N . GLU A 1 201 ? 44.169 -10.718 -90.807 1.00 64.31 201 GLU A N 1
ATOM 1635 C CA . GLU A 1 201 ? 43.888 -12.101 -90.392 1.00 64.31 201 GLU A CA 1
ATOM 1636 C C . GLU A 1 201 ? 44.085 -12.298 -88.875 1.00 64.31 201 GLU A C 1
ATOM 1638 O O . GLU A 1 201 ? 43.292 -12.997 -88.245 1.00 64.31 201 GLU A O 1
ATOM 1643 N N . ASP A 1 202 ? 45.067 -11.630 -88.259 1.00 64.25 202 ASP A N 1
ATOM 1644 C CA . ASP A 1 202 ? 45.332 -11.694 -86.812 1.00 64.25 202 ASP A CA 1
ATOM 1645 C C . ASP A 1 202 ? 44.336 -10.854 -85.983 1.00 64.25 202 ASP A C 1
ATOM 1647 O O . ASP A 1 202 ? 43.953 -11.211 -84.869 1.00 64.25 202 ASP A O 1
ATOM 1651 N N . LEU A 1 203 ? 43.815 -9.760 -86.544 1.00 63.38 203 LEU A N 1
ATOM 1652 C CA . LEU A 1 203 ? 42.690 -9.029 -85.956 1.00 63.38 203 LEU A CA 1
ATOM 1653 C C . LEU A 1 203 ? 41.378 -9.814 -86.081 1.00 63.38 203 LEU A C 1
ATOM 1655 O O . LEU A 1 203 ? 40.599 -9.819 -85.129 1.00 63.38 203 LEU A O 1
ATOM 1659 N N . GLN A 1 204 ? 41.145 -10.527 -87.189 1.00 56.94 204 GLN A N 1
ATOM 1660 C CA . GLN A 1 204 ? 39.999 -11.435 -87.335 1.00 56.94 204 GLN A CA 1
ATOM 1661 C C . GLN A 1 204 ? 40.105 -12.664 -86.420 1.00 56.94 204 GLN A C 1
ATOM 1663 O O . GLN A 1 204 ? 39.093 -13.076 -85.849 1.00 56.94 204 GLN A O 1
ATOM 1668 N N . SER A 1 205 ? 41.310 -13.204 -86.200 1.00 61.94 205 SER A N 1
ATOM 1669 C CA . SER A 1 205 ? 41.548 -14.300 -85.252 1.00 61.94 205 SER A CA 1
ATOM 1670 C C . SER A 1 205 ? 41.273 -13.853 -83.810 1.00 61.94 205 SER A C 1
ATOM 1672 O O . SER A 1 205 ? 40.570 -14.552 -83.080 1.00 61.94 205 SER A O 1
ATOM 1674 N N . ARG A 1 206 ? 41.685 -12.636 -83.424 1.00 62.22 206 ARG A N 1
ATOM 1675 C CA . ARG A 1 206 ? 41.380 -12.024 -82.116 1.00 62.22 206 ARG A CA 1
ATOM 1676 C C . ARG A 1 206 ? 39.905 -11.650 -81.948 1.00 62.22 206 ARG A C 1
ATOM 1678 O O . ARG A 1 206 ? 39.387 -11.769 -80.841 1.00 62.22 206 ARG A O 1
ATOM 1685 N N . LEU A 1 207 ? 39.215 -11.267 -83.026 1.00 56.09 207 LEU A N 1
ATOM 1686 C CA . LEU A 1 207 ? 37.763 -11.043 -83.024 1.00 56.09 207 LEU A CA 1
ATOM 1687 C C . LEU A 1 207 ? 36.986 -12.362 -82.858 1.00 56.09 207 LEU A C 1
ATOM 1689 O O . LEU A 1 207 ? 35.979 -12.392 -82.154 1.00 56.09 207 LEU A O 1
ATOM 1693 N N . SER A 1 208 ? 37.474 -13.454 -83.462 1.00 55.84 208 SER A N 1
ATOM 1694 C CA . SER A 1 208 ? 36.936 -14.819 -83.306 1.00 55.84 208 SER A CA 1
ATOM 1695 C C . SER A 1 208 ? 37.338 -15.486 -81.981 1.00 55.84 208 SER A C 1
ATOM 1697 O O . SER A 1 208 ? 36.646 -16.374 -81.492 1.00 55.84 208 SER A O 1
ATOM 1699 N N . GLY A 1 209 ? 38.405 -14.990 -81.343 1.00 55.59 209 GLY A N 1
ATOM 1700 C CA . GLY A 1 209 ? 38.846 -15.296 -79.978 1.00 55.59 209 GLY A CA 1
ATOM 1701 C C . GLY A 1 209 ? 37.936 -14.723 -78.887 1.00 55.59 209 GLY A C 1
ATOM 1702 O O . GLY A 1 209 ? 38.335 -14.637 -77.726 1.00 55.59 209 GLY A O 1
ATOM 1703 N N . THR A 1 210 ? 36.691 -14.383 -79.235 1.00 51.91 210 THR A N 1
ATOM 1704 C CA . THR A 1 210 ? 35.536 -14.118 -78.361 1.00 51.91 210 THR A CA 1
ATOM 1705 C C . THR A 1 210 ? 35.099 -15.379 -77.594 1.00 51.91 210 THR A C 1
ATOM 1707 O O . THR A 1 210 ? 33.918 -15.667 -77.415 1.00 51.91 210 THR A O 1
ATOM 1710 N N . ILE A 1 211 ? 36.068 -16.107 -77.036 1.00 56.12 211 ILE A N 1
ATOM 1711 C CA . ILE A 1 211 ? 35.881 -17.160 -76.029 1.00 56.12 211 ILE A CA 1
ATOM 1712 C C . ILE A 1 211 ? 35.338 -16.556 -74.713 1.00 56.12 211 ILE A C 1
ATOM 1714 O O . ILE A 1 211 ? 34.776 -17.261 -73.881 1.00 56.12 211 ILE A O 1
ATOM 1718 N N . SER A 1 212 ? 35.364 -15.225 -74.575 1.00 62.50 212 SER A N 1
ATOM 1719 C CA . SER A 1 212 ? 34.632 -14.494 -73.535 1.00 62.50 212 SER A CA 1
ATOM 1720 C C . SER A 1 212 ? 33.103 -14.624 -73.657 1.00 62.50 212 SER A C 1
ATOM 1722 O O . SER A 1 212 ? 32.430 -14.609 -72.636 1.00 62.50 212 SER A O 1
ATOM 1724 N N . SER A 1 213 ? 32.534 -14.832 -74.852 1.00 64.12 213 SER A N 1
ATOM 1725 C CA . SER A 1 213 ? 31.069 -14.901 -75.016 1.00 64.12 213 SER A CA 1
ATOM 1726 C C . SER A 1 213 ? 30.445 -16.191 -74.462 1.00 64.12 213 SER A C 1
ATOM 1728 O O . SER A 1 213 ? 29.361 -16.144 -73.890 1.00 64.12 213 SER A O 1
ATOM 1730 N N . ILE A 1 214 ? 31.145 -17.328 -74.562 1.00 69.44 214 ILE A N 1
ATOM 1731 C CA . ILE A 1 214 ? 30.676 -18.625 -74.039 1.00 69.44 214 ILE A CA 1
ATOM 1732 C C . ILE A 1 214 ? 30.834 -18.683 -72.515 1.00 69.44 214 ILE A C 1
ATOM 1734 O O . ILE A 1 214 ? 29.936 -19.157 -71.824 1.00 69.44 214 ILE A O 1
ATOM 1738 N N . ALA A 1 215 ? 31.943 -18.158 -71.981 1.00 75.00 215 ALA A N 1
ATOM 1739 C CA . ALA A 1 215 ? 32.153 -18.061 -70.536 1.00 75.00 215 ALA A CA 1
ATOM 1740 C C . ALA A 1 215 ? 31.126 -17.125 -69.875 1.00 75.00 215 ALA A C 1
ATOM 1742 O O . ALA A 1 215 ? 30.518 -17.495 -68.874 1.00 75.00 215 ALA A O 1
ATOM 1743 N N . LEU A 1 216 ? 30.860 -15.966 -70.491 1.00 78.50 216 LEU A N 1
ATOM 1744 C CA . LEU A 1 216 ? 29.817 -15.045 -70.035 1.00 78.50 216 LEU A CA 1
ATOM 1745 C C . LEU A 1 216 ? 28.416 -15.663 -70.143 1.00 78.50 216 LEU A C 1
ATOM 1747 O O . LEU A 1 216 ? 27.600 -15.465 -69.250 1.00 78.50 216 LEU A O 1
ATOM 1751 N N . ALA A 1 217 ? 28.125 -16.440 -71.191 1.00 80.25 217 ALA A N 1
ATOM 1752 C CA . ALA A 1 217 ? 26.841 -17.132 -71.315 1.00 80.25 217 ALA A CA 1
ATOM 1753 C C . ALA A 1 217 ? 26.629 -18.174 -70.199 1.00 80.25 217 ALA A C 1
ATOM 1755 O O . ALA A 1 217 ? 25.543 -18.229 -69.624 1.00 80.25 217 ALA A O 1
ATOM 1756 N N . ALA A 1 218 ? 27.665 -18.944 -69.845 1.00 83.62 218 ALA A N 1
ATOM 1757 C CA . ALA A 1 218 ? 27.603 -19.910 -68.746 1.00 83.62 218 ALA A CA 1
ATOM 1758 C C . ALA A 1 218 ? 27.437 -19.232 -67.372 1.00 83.62 218 ALA A C 1
ATOM 1760 O O . ALA A 1 218 ? 26.687 -19.715 -66.524 1.00 83.62 218 ALA A O 1
ATOM 1761 N N . GLU A 1 219 ? 28.093 -18.089 -67.155 1.00 86.62 219 GLU A N 1
ATOM 1762 C CA . GLU A 1 219 ? 27.940 -17.295 -65.931 1.00 86.62 219 GLU A CA 1
ATOM 1763 C C . GLU A 1 219 ? 26.535 -16.683 -65.822 1.00 86.62 219 GLU A C 1
ATOM 1765 O O . GLU A 1 219 ? 25.911 -16.750 -64.764 1.00 86.62 219 GLU A O 1
ATOM 1770 N N . ILE A 1 220 ? 25.985 -16.172 -66.929 1.00 86.94 220 ILE A N 1
ATOM 1771 C CA . ILE A 1 220 ? 24.601 -15.679 -66.990 1.00 86.94 220 ILE A CA 1
ATOM 1772 C C . ILE A 1 220 ? 23.608 -16.804 -66.673 1.00 86.94 220 ILE A C 1
ATOM 1774 O O . ILE A 1 220 ? 22.652 -16.577 -65.929 1.00 86.94 220 ILE A O 1
ATOM 1778 N N . GLU A 1 221 ? 23.817 -18.014 -67.191 1.00 91.38 221 GLU A N 1
ATOM 1779 C CA . GLU A 1 221 ? 22.955 -19.166 -66.906 1.00 91.38 221 GLU A CA 1
ATOM 1780 C C . GLU A 1 221 ? 23.038 -19.590 -65.427 1.00 91.38 221 GLU A C 1
ATOM 1782 O O . GLU A 1 221 ? 22.004 -19.806 -64.788 1.00 91.38 221 GLU A O 1
ATOM 1787 N N . SER A 1 222 ? 24.242 -19.599 -64.840 1.00 92.12 222 SER A N 1
ATOM 1788 C CA . SER A 1 222 ? 24.445 -19.856 -63.405 1.00 92.12 222 SER A CA 1
ATOM 1789 C C . SER A 1 222 ? 23.750 -18.812 -62.530 1.00 92.12 222 SER A C 1
ATOM 1791 O O . SER A 1 222 ? 22.981 -19.163 -61.635 1.00 92.12 222 SER A O 1
ATOM 1793 N N . LEU A 1 223 ? 23.950 -17.524 -62.820 1.00 92.75 223 LEU A N 1
ATOM 1794 C CA . LEU A 1 223 ? 23.324 -16.425 -62.079 1.00 92.75 223 LEU A CA 1
ATOM 1795 C C . LEU A 1 223 ? 21.798 -16.419 -62.235 1.00 92.75 223 LEU A C 1
ATOM 1797 O O . LEU A 1 223 ? 21.076 -16.041 -61.311 1.00 92.75 223 LEU A O 1
ATOM 1801 N N . THR A 1 224 ? 21.287 -16.860 -63.385 1.00 92.81 224 THR A N 1
ATOM 1802 C CA . THR A 1 224 ? 19.843 -17.009 -63.608 1.00 92.81 224 THR A CA 1
ATOM 1803 C C . THR A 1 224 ? 19.267 -18.102 -62.711 1.00 92.81 224 THR A C 1
ATOM 1805 O O . THR A 1 224 ? 18.243 -17.879 -62.064 1.00 92.81 224 THR A O 1
ATOM 1808 N N . LYS A 1 225 ? 19.960 -19.239 -62.587 1.00 95.06 225 LYS A N 1
ATOM 1809 C CA . LYS A 1 225 ? 19.567 -20.329 -61.686 1.00 95.06 225 LYS A CA 1
ATOM 1810 C C . LYS A 1 225 ? 19.620 -19.915 -60.213 1.00 95.06 225 LYS A C 1
ATOM 1812 O O . LYS A 1 225 ? 18.687 -20.193 -59.462 1.00 95.06 225 LYS A O 1
ATOM 1817 N N . ASP A 1 226 ? 20.666 -19.203 -59.803 1.00 94.06 226 ASP A N 1
ATOM 1818 C CA . ASP A 1 226 ? 20.786 -18.702 -58.428 1.00 94.06 226 ASP A CA 1
ATOM 1819 C C . ASP A 1 226 ? 19.685 -17.688 -58.099 1.00 94.06 226 ASP A C 1
ATOM 1821 O O . ASP A 1 226 ? 19.078 -17.745 -57.027 1.00 94.06 226 ASP A O 1
ATOM 1825 N N . LYS A 1 227 ? 19.342 -16.815 -59.051 1.00 95.75 227 LYS A N 1
ATOM 1826 C CA . LYS A 1 227 ? 18.213 -15.886 -58.929 1.00 95.75 227 LYS A CA 1
ATOM 1827 C C . LYS A 1 227 ? 16.877 -16.611 -58.743 1.00 95.75 227 LYS A C 1
ATOM 1829 O O . LYS A 1 227 ? 16.046 -16.140 -57.966 1.00 95.75 227 LYS A O 1
ATOM 1834 N N . GLU A 1 228 ? 16.638 -17.720 -59.439 1.00 96.06 228 GLU A N 1
ATOM 1835 C CA . GLU A 1 228 ? 15.418 -18.521 -59.267 1.00 96.06 228 GLU A CA 1
ATOM 1836 C C . GLU A 1 228 ? 15.368 -19.206 -57.897 1.00 96.06 228 GLU A C 1
ATOM 1838 O O . GLU A 1 228 ? 14.340 -19.138 -57.220 1.00 96.06 228 GLU A O 1
ATOM 1843 N N . ASN A 1 229 ? 16.487 -19.770 -57.437 1.00 95.69 229 ASN A N 1
ATOM 1844 C CA . ASN A 1 229 ? 16.589 -20.372 -56.105 1.00 95.69 229 ASN A CA 1
ATOM 1845 C C . ASN A 1 229 ? 16.345 -19.346 -54.991 1.00 95.69 229 ASN A C 1
ATOM 1847 O O . ASN A 1 229 ? 15.608 -19.617 -54.043 1.00 95.69 229 ASN A O 1
ATOM 1851 N N . LEU A 1 230 ? 16.929 -18.149 -55.110 1.00 95.69 230 LEU A N 1
ATOM 1852 C CA . LEU A 1 230 ? 16.720 -17.067 -54.146 1.00 95.69 230 LEU A CA 1
ATOM 1853 C C . LEU A 1 230 ? 15.261 -16.610 -54.112 1.00 95.69 230 LEU A C 1
ATOM 1855 O O . LEU A 1 230 ? 14.726 -16.390 -53.030 1.00 95.69 230 LEU A O 1
ATOM 1859 N N . LYS A 1 231 ? 14.596 -16.520 -55.270 1.00 95.56 231 LYS A N 1
ATOM 1860 C CA . LYS A 1 231 ? 13.159 -16.220 -55.328 1.00 95.56 231 LYS A CA 1
ATOM 1861 C C . LYS A 1 231 ? 12.322 -17.290 -54.632 1.00 95.56 231 LYS A C 1
ATOM 1863 O O . LYS A 1 231 ? 11.448 -16.939 -53.851 1.00 95.56 231 LYS A O 1
ATOM 1868 N N . PHE A 1 232 ? 12.602 -18.568 -54.885 1.00 95.56 232 PHE A N 1
ATOM 1869 C CA . PHE A 1 232 ? 11.891 -19.670 -54.234 1.00 95.56 232 PHE A CA 1
ATOM 1870 C C . PHE A 1 232 ? 12.070 -19.641 -52.709 1.00 95.56 232 PHE A C 1
ATOM 1872 O O . PHE A 1 232 ? 11.093 -19.743 -51.968 1.00 95.56 232 PHE A O 1
ATOM 1879 N N . ASN A 1 233 ? 13.302 -19.439 -52.234 1.00 95.56 233 ASN A N 1
ATOM 1880 C CA . ASN A 1 233 ? 13.591 -19.342 -50.803 1.00 95.56 233 ASN A CA 1
ATOM 1881 C C . ASN A 1 233 ? 12.922 -18.125 -50.158 1.00 95.56 233 ASN A C 1
ATOM 1883 O O . ASN A 1 233 ? 12.425 -18.239 -49.042 1.00 95.56 233 ASN A O 1
ATOM 1887 N N . LEU A 1 234 ? 12.887 -16.984 -50.853 1.00 95.31 234 LEU A N 1
ATOM 1888 C CA . LEU A 1 234 ? 12.201 -15.789 -50.372 1.00 95.31 234 LEU A CA 1
ATOM 1889 C C . LEU A 1 234 ? 10.697 -16.037 -50.224 1.00 95.31 234 LEU A C 1
ATOM 1891 O O . LEU A 1 234 ? 10.161 -15.787 -49.151 1.00 95.31 234 LEU A O 1
ATOM 1895 N N . SER A 1 235 ? 10.037 -16.596 -51.243 1.00 94.62 235 SER A N 1
ATOM 1896 C CA . SER A 1 235 ? 8.605 -16.920 -51.164 1.00 94.62 235 SER A CA 1
ATOM 1897 C C . SER A 1 235 ? 8.299 -17.906 -50.037 1.00 94.62 235 SER A C 1
ATOM 1899 O O . SER A 1 235 ? 7.341 -17.718 -49.295 1.00 94.62 235 SER A O 1
ATOM 1901 N N . ARG A 1 236 ? 9.152 -18.916 -49.839 1.00 96.12 236 ARG A N 1
ATOM 1902 C CA . ARG A 1 236 ? 9.009 -19.845 -48.714 1.00 96.12 236 ARG A CA 1
ATOM 1903 C C . ARG A 1 236 ? 9.194 -19.154 -47.358 1.00 96.12 236 ARG A C 1
ATOM 1905 O O . ARG A 1 236 ? 8.448 -19.437 -46.429 1.00 96.12 236 ARG A O 1
ATOM 1912 N N . ALA A 1 237 ? 10.172 -18.258 -47.231 1.00 93.88 237 ALA A N 1
ATOM 1913 C CA . ALA A 1 237 ? 10.381 -17.502 -45.999 1.00 93.88 237 ALA A CA 1
ATOM 1914 C C . ALA A 1 237 ? 9.189 -16.577 -45.694 1.00 93.88 237 ALA A C 1
ATOM 1916 O O . ALA A 1 237 ? 8.780 -16.465 -44.541 1.00 93.88 237 ALA A O 1
ATOM 1917 N N . GLU A 1 238 ? 8.597 -15.957 -46.716 1.00 94.62 238 GLU A N 1
ATOM 1918 C CA . GLU A 1 238 ? 7.369 -15.166 -46.583 1.00 94.62 238 GLU A CA 1
ATOM 1919 C C . GLU A 1 238 ? 6.194 -16.032 -46.094 1.00 94.62 238 GLU A C 1
ATOM 1921 O O . GLU A 1 238 ? 5.513 -15.645 -45.144 1.00 94.62 238 GLU A O 1
ATOM 1926 N N . GLU A 1 239 ? 5.999 -17.229 -46.657 1.00 96.25 239 GLU A N 1
ATOM 1927 C CA . GLU A 1 239 ? 4.988 -18.192 -46.188 1.00 96.25 239 GLU A CA 1
ATOM 1928 C C . GLU A 1 239 ? 5.216 -18.603 -44.722 1.00 96.25 239 GLU A C 1
ATOM 1930 O O . GLU A 1 239 ? 4.284 -18.575 -43.913 1.00 96.25 239 GLU A O 1
ATOM 1935 N N . GLU A 1 240 ? 6.455 -18.920 -44.338 1.00 95.50 240 GLU A N 1
ATOM 1936 C CA . GLU A 1 240 ? 6.805 -19.265 -42.953 1.00 95.50 240 GLU A CA 1
ATOM 1937 C C . GLU A 1 240 ? 6.513 -18.100 -41.985 1.00 95.50 240 GLU A C 1
ATOM 1939 O O . GLU A 1 240 ? 5.957 -18.321 -40.906 1.00 95.50 240 GLU A O 1
ATOM 1944 N N . VAL A 1 241 ? 6.791 -16.853 -42.381 1.00 96.88 241 VAL A N 1
ATOM 1945 C CA . VAL A 1 241 ? 6.448 -15.655 -41.593 1.00 96.88 241 VAL A CA 1
ATOM 1946 C C . VAL A 1 241 ? 4.934 -15.495 -41.443 1.00 96.88 241 VAL A C 1
ATOM 1948 O O . VAL A 1 241 ? 4.467 -15.175 -40.347 1.00 96.88 241 VAL A O 1
ATOM 1951 N N . THR A 1 242 ? 4.151 -15.742 -42.498 1.00 95.12 242 THR A N 1
ATOM 1952 C CA . THR A 1 242 ? 2.682 -15.678 -42.398 1.00 95.12 242 THR A CA 1
ATOM 1953 C C . THR A 1 242 ? 2.126 -16.729 -41.438 1.00 95.12 242 THR A C 1
ATOM 1955 O O . THR A 1 242 ? 1.343 -16.383 -40.553 1.00 95.12 242 THR A O 1
ATOM 1958 N N . LEU A 1 243 ? 2.604 -17.975 -41.519 1.00 95.88 243 LEU A N 1
ATOM 1959 C CA . LEU A 1 243 ? 2.201 -19.054 -40.613 1.00 95.88 243 LEU A CA 1
ATOM 1960 C C . LEU A 1 243 ? 2.576 -18.753 -39.156 1.00 95.88 243 LEU A C 1
ATOM 1962 O O . LEU A 1 243 ? 1.774 -18.977 -38.248 1.00 95.88 243 LEU A O 1
ATOM 1966 N N . LEU A 1 244 ? 3.776 -18.218 -38.916 1.00 95.06 244 LEU A N 1
ATOM 1967 C CA . LEU A 1 244 ? 4.198 -17.806 -37.576 1.00 95.06 244 LEU A CA 1
ATOM 1968 C C . LEU A 1 244 ? 3.346 -16.650 -37.044 1.00 95.06 244 LEU A C 1
ATOM 1970 O O . LEU A 1 244 ? 2.970 -16.662 -35.875 1.00 95.06 244 LEU A O 1
ATOM 1974 N N . SER A 1 245 ? 2.989 -15.681 -37.889 1.00 93.69 245 SER A N 1
ATOM 1975 C CA . SER A 1 245 ? 2.094 -14.588 -37.499 1.00 93.69 245 SER A CA 1
ATOM 1976 C C . SER A 1 245 ? 0.711 -15.106 -37.089 1.00 93.69 245 SER A C 1
ATOM 1978 O O . SER A 1 245 ? 0.182 -14.683 -36.061 1.00 93.69 245 SER A O 1
ATOM 1980 N N . GLU A 1 246 ? 0.148 -16.062 -37.829 1.00 96.38 246 GLU A N 1
ATOM 1981 C CA . GLU A 1 246 ? -1.117 -16.715 -37.470 1.00 96.38 246 GLU A CA 1
ATOM 1982 C C . GLU A 1 246 ? -1.022 -17.462 -36.133 1.00 96.38 246 GLU A C 1
ATOM 1984 O O . GLU A 1 246 ? -1.916 -17.339 -35.293 1.00 96.38 246 GLU A O 1
ATOM 1989 N N . GLN A 1 247 ? 0.076 -18.184 -35.893 1.00 94.94 247 GLN A N 1
ATOM 1990 C CA . GLN A 1 247 ? 0.318 -18.861 -34.616 1.00 94.94 247 GLN A CA 1
ATOM 1991 C C . GLN A 1 247 ? 0.446 -17.878 -33.447 1.00 94.94 247 GLN A C 1
ATOM 1993 O O . GLN A 1 247 ? -0.180 -18.095 -32.409 1.00 94.94 247 GLN A O 1
ATOM 1998 N N . CYS A 1 248 ? 1.188 -16.779 -33.615 1.00 93.62 248 CYS A N 1
ATOM 1999 C CA . CYS A 1 248 ? 1.288 -15.722 -32.605 1.00 93.62 248 CYS A CA 1
ATOM 2000 C C . CYS A 1 248 ? -0.088 -15.127 -32.282 1.00 93.62 248 CYS A C 1
ATOM 2002 O O . CYS A 1 248 ? -0.433 -14.990 -31.111 1.00 93.62 248 CYS A O 1
ATOM 2004 N N . ASN A 1 249 ? -0.913 -14.868 -33.300 1.00 95.25 249 ASN A N 1
ATOM 2005 C CA . ASN A 1 249 ? -2.271 -14.364 -33.098 1.00 95.25 249 ASN A CA 1
ATOM 2006 C C . ASN A 1 249 ? -3.146 -15.355 -32.307 1.00 95.25 249 ASN A C 1
ATOM 2008 O O . ASN A 1 249 ? -3.895 -14.942 -31.422 1.00 95.25 249 ASN A O 1
ATOM 2012 N N . MET A 1 250 ? -3.056 -16.661 -32.587 1.00 96.12 250 MET A N 1
ATOM 2013 C CA . MET A 1 250 ? -3.788 -17.680 -31.819 1.00 96.12 250 MET A CA 1
ATOM 2014 C C . MET A 1 250 ? -3.339 -17.732 -30.354 1.00 96.12 250 MET A C 1
ATOM 2016 O O . MET A 1 250 ? -4.187 -17.770 -29.460 1.00 96.12 250 MET A O 1
ATOM 2020 N N . LEU A 1 251 ? -2.027 -17.693 -30.107 1.00 94.94 251 LEU A N 1
ATOM 2021 C CA . LEU A 1 251 ? -1.461 -17.690 -28.755 1.00 94.94 251 LEU A CA 1
ATOM 2022 C C . LEU A 1 251 ? -1.847 -16.428 -27.974 1.00 94.94 251 LEU A C 1
ATOM 2024 O O . LEU A 1 251 ? -2.166 -16.516 -26.789 1.00 94.94 251 LEU A O 1
ATOM 2028 N N . ASP A 1 252 ? -1.889 -15.268 -28.626 1.00 94.81 252 ASP A N 1
ATOM 2029 C CA . ASP A 1 252 ? -2.347 -14.022 -28.009 1.00 94.81 252 ASP A CA 1
ATOM 2030 C C . ASP A 1 252 ? -3.822 -14.091 -27.600 1.00 94.81 252 ASP A C 1
ATOM 2032 O O . ASP A 1 252 ? -4.192 -13.654 -26.505 1.00 94.81 252 ASP A O 1
ATOM 2036 N N . GLU A 1 253 ? -4.679 -14.676 -28.437 1.00 96.19 253 GLU A N 1
ATOM 2037 C CA . GLU A 1 253 ? -6.089 -14.879 -28.096 1.00 96.19 253 GLU A CA 1
ATOM 2038 C C . GLU A 1 253 ? -6.276 -15.883 -26.947 1.00 96.19 253 GLU A C 1
ATOM 2040 O O . GLU A 1 253 ? -7.139 -15.683 -26.085 1.00 96.19 253 GLU A O 1
ATOM 2045 N N . GLU A 1 254 ? -5.461 -16.937 -26.869 1.00 94.81 254 GLU A N 1
ATOM 2046 C CA . GLU A 1 254 ? -5.452 -17.842 -25.713 1.00 94.81 254 GLU A CA 1
ATOM 2047 C C . GLU A 1 254 ? -4.950 -17.155 -24.437 1.00 94.81 254 GLU A C 1
ATOM 2049 O O . GLU A 1 254 ? -5.598 -17.265 -23.392 1.00 94.81 254 GLU A O 1
ATOM 2054 N N . ASN A 1 255 ? -3.878 -16.366 -24.518 1.00 92.69 255 ASN A N 1
ATOM 2055 C CA . ASN A 1 255 ? -3.367 -15.582 -23.393 1.00 92.69 255 ASN A CA 1
ATOM 2056 C C . ASN A 1 255 ? -4.417 -14.601 -22.859 1.00 92.69 255 ASN A C 1
ATOM 2058 O O . ASN A 1 255 ? -4.635 -14.528 -21.646 1.00 92.69 255 ASN A O 1
ATOM 2062 N N . LYS A 1 256 ? -5.137 -13.895 -23.740 1.00 96.06 256 LYS A N 1
ATOM 2063 C CA . LYS A 1 256 ? -6.257 -13.024 -23.341 1.00 96.06 256 LYS A CA 1
ATOM 2064 C C . LYS A 1 256 ? -7.367 -13.811 -22.641 1.00 96.06 256 LYS A C 1
ATOM 2066 O O . LYS A 1 256 ? -7.916 -13.345 -21.640 1.00 96.06 256 LYS A O 1
ATOM 2071 N N . LYS A 1 257 ? -7.714 -15.009 -23.128 1.00 95.44 257 LYS A N 1
ATOM 2072 C CA . LYS A 1 257 ? -8.716 -15.877 -22.477 1.00 95.44 257 LYS A CA 1
ATOM 2073 C C . LYS A 1 257 ? -8.269 -16.306 -21.080 1.00 95.44 257 LYS A C 1
ATOM 2075 O O . LYS A 1 257 ? -9.079 -16.222 -20.156 1.00 95.44 257 LYS A O 1
ATOM 2080 N N . LEU A 1 258 ? -7.009 -16.706 -20.912 1.00 94.06 258 LEU A N 1
ATOM 2081 C CA . LEU A 1 258 ? -6.446 -17.098 -19.616 1.00 94.06 258 LEU A CA 1
ATOM 2082 C C . LEU A 1 258 ? -6.405 -15.924 -18.632 1.00 94.06 258 LEU A C 1
ATOM 2084 O O . LEU A 1 258 ? -6.830 -16.070 -17.489 1.00 94.06 258 LEU A O 1
ATOM 2088 N N . GLN A 1 259 ? -5.988 -14.735 -19.074 1.00 90.56 259 GLN A N 1
ATOM 2089 C CA . GLN A 1 259 ? -6.023 -13.529 -18.238 1.00 90.56 259 GLN A CA 1
ATOM 2090 C C . GLN A 1 259 ? -7.445 -13.199 -17.767 1.00 90.56 259 GLN A C 1
ATOM 2092 O O . GLN A 1 259 ? -7.657 -12.898 -16.592 1.00 90.56 259 GLN A O 1
ATOM 2097 N N . ASN A 1 260 ? -8.436 -13.323 -18.653 1.00 91.50 260 ASN A N 1
ATOM 2098 C CA . ASN A 1 260 ? -9.840 -13.121 -18.297 1.00 91.50 260 ASN A CA 1
ATOM 2099 C C . ASN A 1 260 ? -10.356 -14.175 -17.305 1.00 91.50 260 ASN A C 1
ATOM 2101 O O . ASN A 1 260 ? -11.182 -13.851 -16.451 1.00 91.50 260 ASN A O 1
ATOM 2105 N N . GLN A 1 261 ? -9.898 -15.426 -17.398 1.00 91.12 261 GLN A N 1
ATOM 2106 C CA . GLN A 1 261 ? -10.227 -16.468 -16.420 1.00 91.12 261 GLN A CA 1
ATOM 2107 C C . GLN A 1 261 ? -9.602 -16.165 -15.056 1.00 91.12 261 GLN A C 1
ATOM 2109 O O . GLN A 1 261 ? -10.325 -16.161 -14.064 1.00 91.12 261 GLN A O 1
ATOM 2114 N N . LEU A 1 262 ? -8.317 -15.801 -15.010 1.00 87.38 262 LEU A N 1
ATOM 2115 C CA . LEU A 1 262 ? -7.634 -15.408 -13.772 1.00 87.38 262 LEU A CA 1
ATOM 2116 C C . LEU A 1 262 ? -8.292 -14.197 -13.103 1.00 87.38 262 LEU A C 1
ATOM 2118 O O . LEU A 1 262 ? -8.426 -14.157 -11.880 1.00 87.38 262 LEU A O 1
ATOM 2122 N N . TYR A 1 263 ? -8.729 -13.212 -13.892 1.00 87.25 263 TYR A N 1
ATOM 2123 C CA . TYR A 1 263 ? -9.466 -12.063 -13.371 1.00 87.25 263 TYR A CA 1
ATOM 2124 C C . TYR A 1 263 ? -10.794 -12.497 -12.736 1.00 87.25 263 TYR A C 1
ATOM 2126 O O . TYR A 1 263 ? -11.078 -12.139 -11.594 1.00 87.25 263 TYR A O 1
ATOM 2134 N N . LYS A 1 264 ? -11.5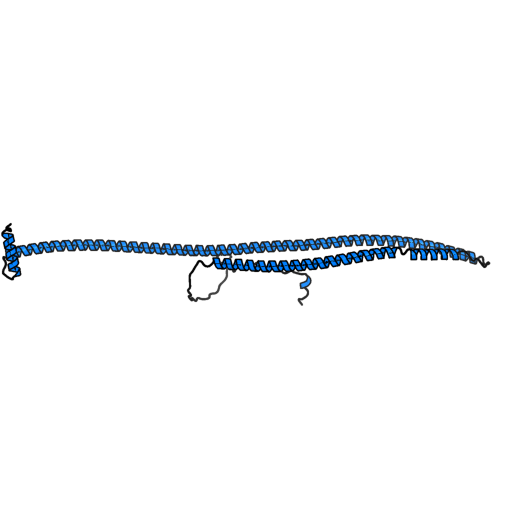66 -13.349 -13.424 1.00 87.38 264 LYS A N 1
ATOM 2135 C CA . LYS A 1 264 ? -12.822 -13.901 -12.892 1.00 87.38 264 LYS A CA 1
ATOM 2136 C C . LYS A 1 264 ? -12.598 -14.732 -11.629 1.00 87.38 264 LYS A C 1
ATOM 2138 O O . LYS A 1 264 ? -13.349 -14.572 -10.673 1.00 87.38 264 LYS A O 1
ATOM 2143 N N . GLU A 1 265 ? -11.573 -15.578 -11.580 1.00 79.88 265 GLU A N 1
ATOM 2144 C CA . GLU A 1 265 ? -11.243 -16.374 -10.389 1.00 79.88 265 GLU A CA 1
ATOM 2145 C C . GLU A 1 265 ? -10.891 -15.493 -9.183 1.00 79.88 265 GLU A C 1
ATOM 2147 O O . GLU A 1 265 ? -11.353 -15.762 -8.071 1.00 79.88 265 GLU A O 1
ATOM 2152 N N . ARG A 1 266 ? -10.158 -14.392 -9.400 1.00 78.12 266 ARG A N 1
ATOM 2153 C CA . ARG A 1 266 ? -9.879 -13.395 -8.354 1.00 78.12 266 ARG A CA 1
ATOM 2154 C C . ARG A 1 266 ? -11.142 -12.678 -7.873 1.00 78.12 266 ARG A C 1
ATOM 2156 O O . ARG A 1 266 ? -11.286 -12.469 -6.672 1.00 78.12 266 ARG A O 1
ATOM 2163 N N . GLU A 1 267 ? -12.077 -12.350 -8.765 1.00 71.69 267 GLU A N 1
ATOM 2164 C CA . GLU A 1 267 ? -13.363 -11.752 -8.374 1.00 71.69 267 GLU A CA 1
ATOM 2165 C C . GLU A 1 267 ? -14.243 -12.722 -7.567 1.00 71.69 267 GLU A C 1
ATOM 2167 O O . GLU A 1 267 ? -14.922 -12.311 -6.625 1.00 71.69 267 GLU A O 1
ATOM 2172 N N . HIS A 1 268 ? -14.199 -14.023 -7.871 1.00 60.34 268 HIS A N 1
ATOM 2173 C CA . HIS A 1 268 ? -15.001 -15.033 -7.169 1.00 60.34 268 HIS A CA 1
ATOM 2174 C C . HIS A 1 268 ? -14.429 -15.402 -5.786 1.00 60.34 268 HIS A C 1
ATOM 2176 O O . HIS A 1 268 ? -15.184 -15.842 -4.919 1.00 60.34 268 HIS A O 1
ATOM 2182 N N . GLN A 1 269 ? -13.136 -15.164 -5.527 1.00 57.59 269 GLN A N 1
ATOM 2183 C CA . GLN A 1 269 ? -12.529 -15.325 -4.194 1.00 57.59 269 GLN A CA 1
ATOM 2184 C C . GLN A 1 269 ? -12.801 -14.146 -3.234 1.00 57.59 269 GLN A C 1
ATOM 2186 O O . GLN A 1 269 ? -12.546 -14.265 -2.037 1.00 57.59 269 GLN A O 1
ATOM 2191 N N . GLY A 1 270 ? -13.362 -13.030 -3.717 1.00 51.19 270 GLY A N 1
ATOM 2192 C CA . GLY A 1 270 ? -13.627 -11.827 -2.914 1.00 51.19 270 GLY A CA 1
ATOM 2193 C C . GLY A 1 270 ? -14.957 -11.801 -2.144 1.00 51.19 270 GLY A C 1
ATOM 2194 O O . GLY A 1 270 ? -15.173 -10.908 -1.323 1.00 51.19 270 GLY A O 1
ATOM 2195 N N . HIS A 1 271 ? -15.871 -12.755 -2.354 1.00 50.09 271 HIS A N 1
ATOM 2196 C CA . HIS A 1 271 ? -17.194 -12.738 -1.712 1.00 50.09 271 HIS A CA 1
ATOM 2197 C C . HIS A 1 271 ? -17.234 -13.510 -0.384 1.00 50.09 271 HIS A C 1
ATOM 2199 O O . HIS A 1 271 ? -17.867 -14.553 -0.243 1.00 50.09 271 HIS A O 1
ATOM 2205 N N . GLY A 1 272 ? -16.593 -12.926 0.629 1.00 41.97 272 GLY A N 1
ATOM 2206 C CA . GLY A 1 272 ? -16.608 -13.400 2.013 1.00 41.97 272 GLY A CA 1
ATOM 2207 C C . GLY A 1 272 ? -16.636 -12.266 3.041 1.00 41.97 272 GLY A C 1
ATOM 2208 O O . GLY A 1 272 ? -15.888 -12.310 4.005 1.00 41.97 272 GLY A O 1
ATOM 2209 N N . GLY A 1 273 ? -17.464 -11.231 2.857 1.00 39.09 273 GLY A N 1
ATOM 2210 C CA . GLY A 1 273 ? -17.592 -10.161 3.855 1.00 39.09 273 GLY A CA 1
ATOM 2211 C C . GLY A 1 273 ? -18.694 -9.153 3.537 1.00 39.09 273 GLY A C 1
ATOM 2212 O O . GLY A 1 273 ? -18.543 -8.304 2.668 1.00 39.09 273 GLY A O 1
ATOM 2213 N N . LYS A 1 274 ? -19.825 -9.257 4.240 1.00 42.91 274 LYS A N 1
ATOM 2214 C CA . LYS A 1 274 ? -20.950 -8.306 4.206 1.00 42.91 274 LYS A CA 1
ATOM 2215 C C . LYS A 1 274 ? -20.661 -7.087 5.093 1.00 42.91 274 LYS A C 1
ATOM 2217 O O . LYS A 1 274 ? -20.149 -7.289 6.186 1.00 42.91 274 LYS A O 1
ATOM 2222 N N . GLN A 1 275 ? -21.139 -5.903 4.677 1.00 39.97 275 GLN A N 1
ATOM 2223 C CA . GLN A 1 275 ? -21.929 -4.885 5.428 1.00 39.97 275 GLN A CA 1
ATOM 2224 C C . GLN A 1 275 ? -21.775 -3.513 4.731 1.00 39.97 275 GLN A C 1
ATOM 2226 O O . GLN A 1 275 ? -20.687 -2.966 4.654 1.00 39.97 275 GLN A O 1
ATOM 2231 N N . SER A 1 276 ? -22.753 -3.056 3.943 1.00 33.62 276 SER A N 1
ATOM 2232 C CA . SER A 1 276 ? -23.951 -2.266 4.303 1.00 33.62 276 SER A CA 1
ATOM 2233 C C . SER A 1 276 ? -23.685 -0.874 4.905 1.00 33.62 276 SER A C 1
ATOM 2235 O O . SER A 1 276 ? -23.476 -0.743 6.101 1.00 33.62 276 SER A O 1
ATOM 2237 N N . SER A 1 277 ? -23.849 0.142 4.042 1.00 36.59 277 SER A N 1
ATOM 2238 C CA . SER A 1 277 ? -24.602 1.403 4.232 1.00 36.59 277 SER A CA 1
ATOM 2239 C C . SER A 1 277 ? -24.308 2.322 5.436 1.00 36.59 277 SER A C 1
ATOM 2241 O O . SER A 1 277 ? -24.520 1.935 6.577 1.00 36.59 277 SER A O 1
ATOM 2243 N N . VAL A 1 278 ? -24.070 3.619 5.188 1.00 30.45 278 VAL A N 1
ATOM 2244 C CA . VAL A 1 278 ? -25.077 4.712 5.277 1.00 30.45 278 VAL A CA 1
ATOM 2245 C C . VAL A 1 278 ? -24.399 6.088 5.101 1.00 30.45 278 VAL A C 1
ATOM 2247 O O . VAL A 1 278 ? -23.312 6.362 5.590 1.00 30.45 278 VAL A O 1
ATOM 2250 N N . SER A 1 279 ? -25.113 6.950 4.377 1.00 44.56 279 SER A N 1
ATOM 2251 C CA . SER A 1 279 ? -24.895 8.372 4.086 1.00 44.56 279 SER A CA 1
ATOM 2252 C C . SER A 1 279 ? -24.972 9.299 5.315 1.00 44.56 279 SER A C 1
ATOM 2254 O O . SER A 1 279 ? -25.927 9.184 6.078 1.00 44.56 279 SER A O 1
ATOM 2256 N N . ALA A 1 280 ? -24.137 10.349 5.387 1.00 33.50 280 ALA A N 1
ATOM 2257 C CA . ALA A 1 280 ? -24.537 11.635 5.984 1.00 33.50 280 ALA A CA 1
ATOM 2258 C C . ALA A 1 280 ? -23.683 12.842 5.528 1.00 33.50 280 ALA A C 1
ATOM 2260 O O . ALA A 1 280 ? -22.458 12.834 5.557 1.00 33.50 280 ALA A O 1
ATOM 2261 N N . LYS A 1 281 ? -24.407 13.905 5.154 1.00 40.94 281 LYS A N 1
ATOM 2262 C CA . LYS A 1 281 ? -24.015 15.305 4.899 1.00 40.94 281 LYS A CA 1
ATOM 2263 C C . LYS A 1 281 ? -23.185 15.950 6.024 1.00 40.94 281 LYS A C 1
ATOM 2265 O O . LYS A 1 281 ? -23.527 15.802 7.191 1.00 40.94 281 LYS A O 1
ATOM 2270 N N . GLY A 1 282 ? -22.281 16.872 5.666 1.00 32.97 282 GLY A N 1
ATOM 2271 C CA . GLY A 1 282 ? -21.739 17.858 6.614 1.00 32.97 282 GLY A CA 1
ATOM 2272 C C . GLY A 1 282 ? -20.811 18.913 5.999 1.00 32.97 282 GLY A C 1
ATOM 2273 O O . GLY A 1 282 ? -19.689 18.615 5.624 1.00 32.97 282 GLY A O 1
ATOM 2274 N N . LYS A 1 283 ? -21.286 20.163 5.918 1.00 45.41 283 LYS A N 1
ATOM 2275 C CA . LYS A 1 283 ? -20.569 21.390 5.503 1.00 45.41 283 LYS A CA 1
ATOM 2276 C C . LYS A 1 283 ? -19.397 21.750 6.438 1.00 45.41 283 LYS A C 1
ATOM 2278 O O . LYS A 1 283 ? -19.574 21.622 7.646 1.00 45.41 283 LYS A O 1
ATOM 2283 N N . ARG A 1 284 ? -18.348 22.410 5.907 1.00 40.06 284 ARG A N 1
ATOM 2284 C CA . ARG A 1 284 ? -17.662 23.638 6.425 1.00 40.06 284 ARG A CA 1
ATOM 2285 C C . ARG A 1 284 ? -16.454 23.968 5.523 1.00 40.06 284 ARG A C 1
ATOM 2287 O O . ARG A 1 284 ? -15.677 23.088 5.209 1.00 40.06 284 ARG A O 1
ATOM 2294 N N . LYS A 1 285 ? -16.475 25.124 4.852 1.00 35.34 285 LYS A N 1
ATOM 2295 C CA . LYS A 1 285 ? -15.853 26.427 5.193 1.00 35.34 285 LYS A CA 1
ATOM 2296 C C . LYS A 1 285 ? -14.385 26.538 4.759 1.00 35.34 285 LYS A C 1
ATOM 2298 O O . LYS A 1 285 ? -13.528 25.788 5.194 1.00 35.34 285 LYS A O 1
ATOM 2303 N N . ALA A 1 286 ? -14.170 27.536 3.907 1.00 37.59 286 ALA A N 1
ATOM 2304 C CA . ALA A 1 286 ? -12.900 28.018 3.403 1.00 37.59 286 ALA A CA 1
ATOM 2305 C C . ALA A 1 286 ? -12.124 28.821 4.455 1.00 37.59 286 ALA A C 1
ATOM 2307 O O . ALA A 1 286 ? -12.735 29.551 5.238 1.00 37.59 286 ALA A O 1
ATOM 2308 N N . SER A 1 287 ? -10.795 28.768 4.366 1.00 35.16 287 SER A N 1
ATOM 2309 C CA . SER A 1 287 ? -9.903 29.872 4.735 1.00 35.16 287 SER A CA 1
ATOM 2310 C C . SER A 1 287 ? -8.513 29.671 4.125 1.00 35.16 287 SER A C 1
ATOM 2312 O O . SER A 1 287 ? -7.987 28.561 4.087 1.00 35.16 287 SER A O 1
ATOM 2314 N N . LEU A 1 288 ? -7.993 30.784 3.606 1.00 34.00 288 LEU A N 1
ATOM 2315 C CA . LEU A 1 288 ? -6.729 30.980 2.904 1.00 34.00 288 LEU A CA 1
ATOM 2316 C C . LEU A 1 288 ? -5.498 30.614 3.748 1.00 34.00 288 LEU A C 1
ATOM 2318 O O . LEU A 1 288 ? -5.461 30.861 4.951 1.00 34.00 288 LEU A O 1
ATOM 2322 N N . LYS A 1 289 ? -4.472 30.117 3.050 1.00 33.09 289 LYS A N 1
ATOM 2323 C CA . LYS A 1 289 ? -3.080 29.990 3.494 1.00 33.09 289 LYS A CA 1
ATOM 2324 C C . LYS A 1 289 ? -2.368 31.349 3.427 1.00 33.09 289 LYS A C 1
ATOM 2326 O O . LYS A 1 289 ? -2.583 32.099 2.478 1.00 33.09 289 LYS A O 1
ATOM 2331 N N . VAL A 1 290 ? -1.486 31.606 4.393 1.00 34.75 290 VAL A N 1
ATOM 2332 C CA . VAL A 1 290 ? -0.350 32.533 4.278 1.00 34.75 290 VAL A CA 1
ATOM 2333 C C . VAL A 1 290 ? 0.908 31.728 4.598 1.00 34.75 290 VAL A C 1
ATOM 2335 O O . VAL A 1 290 ? 0.933 30.970 5.566 1.00 34.75 290 VAL A O 1
ATOM 2338 N N . ASP A 1 291 ? 1.885 31.861 3.707 1.00 36.84 291 ASP A N 1
ATOM 2339 C CA . ASP A 1 291 ? 3.157 31.149 3.63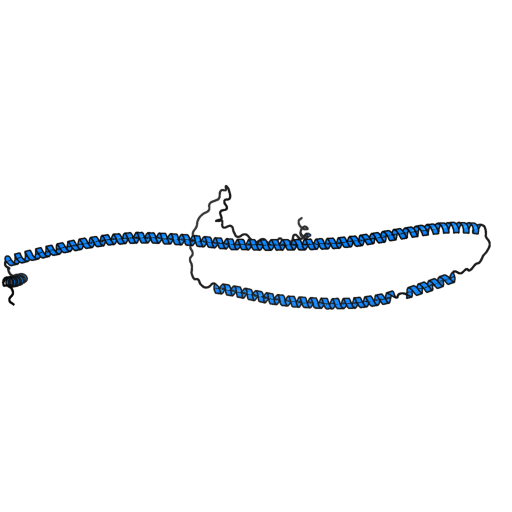2 1.00 36.84 291 ASP A CA 1
ATOM 2340 C C . ASP A 1 291 ? 4.150 31.478 4.754 1.00 36.84 291 ASP A C 1
ATOM 2342 O O . ASP A 1 291 ? 4.162 32.588 5.287 1.00 36.84 291 ASP A O 1
ATOM 2346 N N . GLY A 1 292 ? 5.085 30.546 4.986 1.00 39.72 292 GLY A N 1
ATOM 2347 C CA . GLY A 1 292 ? 6.428 30.887 5.460 1.00 39.72 292 GLY A CA 1
ATOM 2348 C C . GLY A 1 292 ? 7.147 29.812 6.280 1.00 39.72 292 GLY A C 1
ATOM 2349 O O . GLY A 1 292 ? 6.896 29.717 7.471 1.00 39.72 292 GLY A O 1
ATOM 2350 N N . THR A 1 293 ? 8.105 29.132 5.623 1.00 45.12 293 THR A N 1
ATOM 2351 C CA . THR A 1 293 ? 9.316 28.437 6.147 1.00 45.12 293 THR A CA 1
ATOM 2352 C C . THR A 1 293 ? 9.182 27.090 6.892 1.00 45.12 293 THR A C 1
ATOM 2354 O O . THR A 1 293 ? 8.104 26.677 7.297 1.00 45.12 293 THR A O 1
ATOM 2357 N N . PRO A 1 294 ? 10.305 26.354 7.041 1.00 42.41 294 PRO A N 1
ATOM 2358 C CA . PRO A 1 294 ? 10.985 25.516 6.053 1.00 42.41 294 PRO A CA 1
ATOM 2359 C C . PRO A 1 294 ? 10.638 24.024 6.238 1.00 42.41 294 PRO A C 1
ATOM 2361 O O . PRO A 1 294 ? 10.359 23.572 7.343 1.00 42.41 294 PRO A O 1
ATOM 2364 N N . ARG A 1 295 ? 10.679 23.258 5.136 1.00 49.09 295 ARG A N 1
ATOM 2365 C CA . ARG A 1 295 ? 10.347 21.822 5.045 1.00 49.09 295 ARG A CA 1
ATOM 2366 C C . ARG A 1 295 ? 10.956 20.982 6.181 1.00 49.09 295 ARG A C 1
ATOM 2368 O O . ARG A 1 295 ? 12.089 20.521 6.078 1.00 49.09 295 ARG A O 1
ATOM 2375 N N . ALA A 1 296 ? 10.150 20.693 7.198 1.00 41.34 296 ALA A N 1
ATOM 2376 C CA . ALA A 1 296 ? 10.126 19.364 7.786 1.00 41.34 296 ALA A CA 1
ATOM 2377 C C . ALA A 1 296 ? 9.370 18.466 6.797 1.00 41.34 296 ALA A C 1
ATOM 2379 O O . ALA A 1 296 ? 8.313 18.857 6.300 1.00 41.34 296 ALA A O 1
ATOM 2380 N N . ILE A 1 297 ? 9.937 17.312 6.445 1.00 50.31 297 ILE A N 1
ATOM 2381 C CA . ILE A 1 297 ? 9.242 16.313 5.629 1.00 50.31 297 ILE A CA 1
ATOM 2382 C C . ILE A 1 297 ? 8.137 15.738 6.516 1.00 50.31 297 ILE A C 1
ATOM 2384 O O . ILE A 1 297 ? 8.379 14.881 7.362 1.00 50.31 297 ILE A O 1
ATOM 2388 N N . ASP A 1 298 ? 6.942 16.301 6.383 1.00 39.78 298 ASP A N 1
ATOM 2389 C CA . ASP A 1 298 ? 5.735 15.814 7.028 1.00 39.78 298 ASP A CA 1
ATOM 2390 C C . ASP A 1 298 ? 5.171 14.684 6.160 1.00 39.78 298 ASP A C 1
ATOM 2392 O O . ASP A 1 298 ? 4.545 14.919 5.127 1.00 39.78 298 ASP A O 1
ATOM 2396 N N . PHE A 1 299 ? 5.436 13.439 6.558 1.00 51.62 299 PHE A N 1
ATOM 2397 C CA . PHE A 1 299 ? 4.949 12.234 5.873 1.00 51.62 299 PHE A CA 1
ATOM 2398 C C . PHE A 1 299 ? 3.423 12.038 5.995 1.00 51.62 299 PHE A C 1
ATOM 2400 O O . PHE A 1 299 ? 2.889 11.057 5.487 1.00 51.62 299 PHE A O 1
ATOM 2407 N N . ASN A 1 300 ? 2.700 12.965 6.638 1.00 52.09 300 ASN A N 1
ATOM 2408 C CA . ASN A 1 300 ? 1.232 12.984 6.662 1.00 52.09 300 ASN A CA 1
ATOM 2409 C C . ASN A 1 300 ? 0.603 13.695 5.453 1.00 52.09 300 ASN A C 1
ATOM 2411 O O . ASN A 1 300 ? -0.625 13.766 5.344 1.00 52.09 300 ASN A O 1
ATOM 2415 N N . GLY A 1 301 ? 1.410 14.238 4.540 1.00 45.22 301 GLY A N 1
ATOM 2416 C CA . GLY A 1 301 ? 0.916 14.749 3.271 1.00 45.22 301 GLY A CA 1
ATOM 2417 C C . GLY A 1 301 ? 0.484 13.600 2.368 1.00 45.22 301 GLY A C 1
ATOM 2418 O O . GLY A 1 301 ? 1.325 12.864 1.866 1.00 45.22 301 GLY A O 1
ATOM 2419 N N . SER A 1 302 ? -0.821 13.477 2.119 1.00 53.19 302 SER A N 1
ATOM 2420 C CA . SER A 1 302 ? -1.360 12.762 0.957 1.00 53.19 302 SER A CA 1
ATOM 2421 C C . SER A 1 302 ? -0.884 13.477 -0.315 1.00 53.19 302 SER A C 1
ATOM 2423 O O . SER A 1 302 ? -1.623 14.242 -0.934 1.00 53.19 302 SER A O 1
ATOM 2425 N N . GLU A 1 303 ? 0.391 13.314 -0.667 1.00 56.91 303 GLU A N 1
ATOM 2426 C CA . GLU A 1 303 ? 0.854 13.634 -2.007 1.00 56.91 303 GLU A CA 1
ATOM 2427 C C . GLU A 1 303 ? 0.218 12.610 -2.954 1.00 56.91 303 GLU A C 1
ATOM 2429 O O . GLU A 1 303 ? 0.211 11.410 -2.662 1.00 56.91 303 GLU A O 1
ATOM 2434 N N . PRO A 1 304 ? -0.416 13.067 -4.047 1.00 61.91 304 PRO A N 1
ATOM 2435 C CA . PRO A 1 304 ? -1.018 12.157 -5.003 1.00 61.91 304 PRO A CA 1
ATOM 2436 C C . PRO A 1 304 ? 0.069 11.233 -5.567 1.00 61.91 304 PRO A C 1
ATOM 2438 O O . PRO A 1 304 ? 1.178 11.710 -5.823 1.00 61.91 304 PRO A O 1
ATOM 2441 N N . PRO A 1 305 ? -0.239 9.942 -5.791 1.00 65.81 305 PRO A N 1
ATOM 2442 C CA . PRO A 1 305 ? 0.736 8.994 -6.310 1.00 65.81 305 PRO A CA 1
ATOM 2443 C C . PRO A 1 305 ? 1.340 9.538 -7.604 1.00 65.81 305 PRO A C 1
ATOM 2445 O O . PRO A 1 305 ? 0.622 9.961 -8.524 1.00 65.81 305 PRO A O 1
ATOM 2448 N N . ARG A 1 306 ? 2.673 9.589 -7.648 1.00 79.94 306 ARG A N 1
ATOM 2449 C CA . ARG A 1 306 ? 3.401 10.073 -8.819 1.00 79.94 306 ARG A CA 1
ATOM 2450 C C . ARG A 1 306 ? 3.131 9.150 -10.005 1.00 79.94 306 ARG A C 1
ATOM 2452 O O . ARG A 1 306 ? 2.913 7.951 -9.857 1.00 79.94 306 ARG A O 1
ATOM 2459 N N . LYS A 1 307 ? 3.131 9.718 -11.210 1.00 76.38 307 LYS A N 1
ATOM 2460 C CA . LYS A 1 307 ? 2.978 8.922 -12.431 1.00 76.38 307 LYS A CA 1
ATOM 2461 C C . LYS A 1 307 ? 4.309 8.234 -12.767 1.00 76.38 307 LYS A C 1
ATOM 2463 O O . LYS A 1 307 ? 5.351 8.857 -12.553 1.00 76.38 307 LYS A O 1
ATOM 2468 N N . PRO A 1 308 ? 4.278 7.002 -13.305 1.00 77.94 308 PRO A N 1
ATOM 2469 C CA . PRO A 1 308 ? 5.482 6.331 -13.789 1.00 77.94 308 PRO A CA 1
ATOM 2470 C C . PRO A 1 308 ? 6.161 7.155 -14.886 1.00 77.94 308 PRO A C 1
ATOM 2472 O O . PRO A 1 308 ? 5.494 7.929 -15.593 1.00 77.94 308 PRO A O 1
ATOM 2475 N N . LEU A 1 309 ? 7.476 6.985 -15.040 1.00 76.00 309 LEU A N 1
ATOM 2476 C CA . LEU A 1 309 ? 8.211 7.629 -16.122 1.00 76.00 309 LEU A CA 1
ATOM 2477 C C . LEU A 1 309 ? 7.618 7.192 -17.467 1.00 76.00 309 LEU A C 1
ATOM 2479 O O . LEU A 1 309 ? 7.446 6.010 -17.754 1.00 76.00 309 LEU A O 1
ATOM 2483 N N . SER A 1 310 ? 7.250 8.173 -18.290 1.00 70.94 310 SER A N 1
ATOM 2484 C CA . SER A 1 310 ? 6.814 7.896 -19.659 1.00 70.94 310 SER A CA 1
ATOM 2485 C C . SER A 1 310 ? 8.038 7.577 -20.519 1.00 70.94 310 SER A C 1
ATOM 2487 O O . SER A 1 310 ? 9.071 8.227 -20.328 1.00 70.94 310 SER A O 1
ATOM 2489 N N . PRO A 1 311 ? 7.937 6.650 -21.489 1.00 63.62 311 PRO A N 1
ATOM 2490 C CA . PRO A 1 311 ? 9.001 6.437 -22.461 1.00 63.62 311 PRO A CA 1
ATOM 2491 C C . PRO A 1 311 ? 9.367 7.767 -23.124 1.00 63.62 311 PRO A C 1
ATOM 2493 O O . PRO A 1 311 ? 8.492 8.472 -23.640 1.00 63.62 311 PRO A O 1
ATOM 2496 N N . LEU A 1 312 ? 10.648 8.141 -23.073 1.00 58.38 312 LEU A N 1
ATOM 2497 C CA . LEU A 1 312 ? 11.131 9.337 -23.753 1.00 58.38 312 LEU A CA 1
ATOM 2498 C C . LEU A 1 312 ? 10.893 9.150 -25.251 1.00 58.38 312 LEU A C 1
ATOM 2500 O O . LEU A 1 312 ? 11.424 8.226 -25.863 1.00 58.38 312 LEU A O 1
ATOM 2504 N N . GLN A 1 313 ? 10.061 10.013 -25.834 1.00 58.84 313 GLN A N 1
ATOM 2505 C CA . GLN A 1 313 ? 9.806 9.994 -27.269 1.00 58.84 313 GLN A CA 1
ATOM 2506 C C . GLN A 1 313 ? 11.135 10.144 -28.012 1.00 58.84 313 GLN A C 1
ATOM 2508 O O . GLN A 1 313 ? 11.938 11.021 -27.682 1.00 58.84 313 GLN A O 1
ATOM 2513 N N . TYR A 1 314 ? 11.350 9.288 -29.013 1.00 51.97 314 TYR A N 1
ATOM 2514 C CA . TYR A 1 314 ? 12.487 9.373 -29.918 1.00 51.97 314 TYR A CA 1
ATOM 2515 C C . TYR A 1 314 ? 12.620 10.808 -30.427 1.00 51.97 314 TYR A C 1
ATOM 2517 O O . TYR A 1 314 ? 11.803 11.281 -31.219 1.00 51.97 314 TYR A O 1
ATOM 2525 N N . ASN A 1 315 ? 13.681 11.498 -30.011 1.00 48.25 315 ASN A N 1
ATOM 2526 C CA . ASN A 1 315 ? 14.151 12.681 -30.715 1.00 48.25 315 ASN A CA 1
ATOM 2527 C C . ASN A 1 315 ? 14.800 12.206 -32.017 1.00 48.25 315 ASN A C 1
ATOM 2529 O O . ASN A 1 315 ? 16.021 12.206 -32.154 1.00 48.25 315 ASN A O 1
ATOM 2533 N N . SER A 1 316 ? 13.969 11.748 -32.956 1.00 41.72 316 SER A N 1
ATOM 2534 C CA . SER A 1 316 ? 14.401 11.512 -34.325 1.00 41.72 316 SER A CA 1
ATOM 2535 C C . SER A 1 316 ? 14.864 12.856 -34.908 1.00 41.72 316 SER A C 1
ATOM 2537 O O . SER A 1 316 ? 14.145 13.853 -34.742 1.00 41.72 316 SER A O 1
ATOM 2539 N N . PRO A 1 317 ? 16.037 12.932 -35.563 1.00 52.28 317 PRO A N 1
ATOM 2540 C CA . PRO A 1 317 ? 16.571 14.177 -36.122 1.00 52.28 317 PRO A CA 1
ATOM 2541 C C . PRO A 1 317 ? 15.629 14.881 -37.114 1.00 52.28 317 PRO A C 1
ATOM 2543 O O . PRO A 1 317 ? 15.760 16.086 -37.324 1.00 52.28 317 PRO A O 1
ATOM 2546 N N . ASP A 1 318 ? 14.642 14.170 -37.663 1.00 45.06 318 ASP A N 1
ATOM 2547 C CA . ASP A 1 318 ? 13.743 14.673 -38.707 1.00 45.06 318 ASP A CA 1
ATOM 2548 C C . ASP A 1 318 ? 12.585 15.553 -38.196 1.00 45.06 318 ASP A C 1
ATOM 2550 O O . ASP A 1 318 ? 11.900 16.199 -38.987 1.00 45.06 318 ASP A O 1
ATOM 2554 N N . SER A 1 319 ? 12.360 15.662 -36.879 1.00 41.56 319 SER A N 1
ATOM 2555 C CA . SER A 1 319 ? 11.227 16.434 -36.329 1.00 41.56 319 SER A CA 1
ATOM 2556 C C . SER A 1 319 ? 11.497 17.935 -36.125 1.00 41.56 319 SER A C 1
ATOM 2558 O O . SER A 1 319 ? 10.592 18.684 -35.749 1.00 41.56 319 SER A O 1
ATOM 2560 N N . ARG A 1 320 ? 12.718 18.424 -36.401 1.00 44.59 320 ARG A N 1
ATOM 2561 C CA . ARG A 1 320 ? 13.068 19.858 -36.271 1.00 44.59 320 ARG A CA 1
ATOM 2562 C C . ARG A 1 320 ? 12.765 20.705 -37.509 1.00 44.59 320 ARG A C 1
ATOM 2564 O O . ARG A 1 320 ? 13.040 21.902 -37.499 1.00 44.59 320 ARG A O 1
ATOM 2571 N N . ILE A 1 321 ? 12.159 20.135 -38.546 1.00 43.41 321 ILE A N 1
ATOM 2572 C CA . ILE A 1 321 ? 11.738 20.871 -39.744 1.00 43.41 321 ILE A CA 1
ATOM 2573 C C . ILE A 1 321 ? 10.217 21.035 -39.693 1.00 43.41 321 ILE A C 1
ATOM 2575 O O . ILE A 1 321 ? 9.520 20.346 -40.414 1.00 43.41 321 ILE A O 1
ATOM 2579 N N . CYS A 1 322 ? 9.696 21.871 -38.784 1.00 45.78 322 CYS A N 1
ATOM 2580 C CA . CYS A 1 322 ? 8.369 22.520 -38.883 1.00 45.78 322 CYS A CA 1
ATOM 2581 C C . CYS A 1 322 ? 8.010 23.266 -37.584 1.00 45.78 322 CYS A C 1
ATOM 2583 O O . CYS A 1 322 ? 7.028 22.956 -36.914 1.00 45.78 322 CYS A O 1
ATOM 2585 N N . LYS A 1 323 ? 8.783 24.295 -37.231 1.00 41.03 323 LYS A N 1
ATOM 2586 C CA . LYS A 1 323 ? 8.262 25.437 -36.464 1.00 41.03 323 LYS A CA 1
ATOM 2587 C C . LYS A 1 323 ? 8.826 26.706 -37.098 1.00 41.03 323 LYS A C 1
ATOM 2589 O O . LYS A 1 323 ? 9.996 27.021 -36.906 1.00 41.03 323 LYS A O 1
ATOM 2594 N N . LYS A 1 324 ? 8.009 27.339 -37.941 1.00 37.38 324 LYS A N 1
ATOM 2595 C CA . LYS A 1 324 ? 8.160 28.741 -38.338 1.00 37.38 324 LYS A CA 1
ATOM 2596 C C . LYS A 1 324 ? 7.321 29.588 -37.400 1.00 37.38 324 LYS A C 1
ATOM 2598 O O . LYS A 1 324 ? 6.224 29.100 -37.042 1.00 37.38 324 LYS A O 1
#

Radius of gyration: 67.38 Å; chains: 1; bounding box: 140×67×197 Å

pLDDT: mean 80.5, std 21.21, range [30.45, 98.69]